Protein AF-A0A438JGX3-F1 (afdb_monomer)

Organism: Vitis vinifera (NCBI:txid29760)

Structure (mmCIF, N/CA/C/O backbone):
data_AF-A0A438JGX3-F1
#
_entry.id   AF-A0A438JGX3-F1
#
loop_
_atom_site.group_PDB
_atom_site.id
_atom_site.type_symbol
_atom_site.label_atom_id
_atom_site.label_alt_id
_atom_site.label_comp_id
_atom_site.label_asym_id
_atom_site.label_entity_id
_atom_site.label_seq_id
_atom_site.pdbx_PDB_ins_code
_atom_site.Cartn_x
_atom_site.Cartn_y
_atom_site.Cartn_z
_atom_site.occupancy
_atom_site.B_iso_or_equiv
_atom_site.auth_seq_id
_atom_site.auth_comp_id
_atom_site.auth_asym_id
_atom_site.auth_atom_id
_atom_site.pdbx_PDB_model_num
ATOM 1 N N . MET A 1 1 ? -91.475 -23.766 38.328 1.00 39.47 1 MET A N 1
ATOM 2 C CA . MET A 1 1 ? -91.643 -23.360 36.920 1.00 39.47 1 MET A CA 1
ATOM 3 C C . MET A 1 1 ? -90.740 -22.162 36.663 1.00 39.47 1 MET A C 1
ATOM 5 O O . MET A 1 1 ? -91.147 -21.032 36.874 1.00 39.47 1 MET A O 1
ATOM 9 N N . ASP A 1 2 ? -89.468 -22.430 36.366 1.00 40.00 2 ASP A N 1
ATOM 10 C CA . ASP A 1 2 ? -88.749 -21.930 35.190 1.00 40.00 2 ASP A CA 1
ATOM 11 C C . ASP A 1 2 ? -89.363 -20.721 34.461 1.00 40.00 2 ASP A C 1
ATOM 13 O O . ASP A 1 2 ? -90.421 -20.869 33.854 1.00 40.00 2 ASP A O 1
ATOM 17 N N . LYS A 1 3 ? -88.659 -19.579 34.367 1.00 37.09 3 LYS A N 1
ATOM 18 C CA . LYS A 1 3 ? -87.608 -19.352 33.349 1.00 37.09 3 LYS A CA 1
ATOM 19 C C . LYS A 1 3 ? -87.197 -17.871 33.186 1.00 37.09 3 LYS A C 1
ATOM 21 O O . LYS A 1 3 ? -88.026 -16.973 33.208 1.00 37.09 3 LYS A O 1
ATOM 26 N N . PHE A 1 4 ? -85.906 -17.708 32.884 1.00 37.69 4 PHE A N 1
ATOM 27 C CA . PHE A 1 4 ? -85.243 -16.632 32.128 1.00 37.69 4 PHE A CA 1
ATOM 28 C C . PHE A 1 4 ? -85.107 -15.227 32.738 1.00 37.69 4 PHE A C 1
ATOM 30 O O . PHE A 1 4 ? -85.840 -14.297 32.421 1.00 37.69 4 PHE A O 1
ATOM 37 N N . TRP A 1 5 ? -84.013 -15.052 33.484 1.00 40.69 5 TRP A N 1
ATOM 38 C CA . TRP A 1 5 ? -83.280 -13.787 33.553 1.00 40.69 5 TRP A CA 1
ATOM 39 C C . TRP A 1 5 ? -82.335 -13.699 32.344 1.00 40.69 5 TRP A C 1
ATOM 41 O O . TRP A 1 5 ? -81.399 -14.489 32.241 1.00 40.69 5 TRP A O 1
ATOM 51 N N . TYR A 1 6 ? -82.570 -12.757 31.428 1.00 42.06 6 TYR A N 1
ATOM 52 C CA . TYR A 1 6 ? -81.588 -12.370 30.410 1.00 42.06 6 TYR A CA 1
ATOM 53 C C . TYR A 1 6 ? -80.809 -11.159 30.924 1.00 42.06 6 TYR A C 1
ATOM 55 O O . TYR A 1 6 ? -81.326 -10.046 30.975 1.00 42.06 6 TYR A O 1
ATOM 63 N N . PHE A 1 7 ? -79.563 -11.394 31.330 1.00 41.47 7 PHE A N 1
ATOM 64 C CA . PHE A 1 7 ? -78.607 -10.355 31.693 1.00 41.47 7 PHE A CA 1
ATOM 65 C C . PHE A 1 7 ? -77.885 -9.911 30.414 1.00 41.47 7 PHE A C 1
ATOM 67 O O . PHE A 1 7 ? -77.161 -10.692 29.796 1.00 41.47 7 PHE A O 1
ATOM 74 N N . TRP A 1 8 ? -78.111 -8.673 29.981 1.00 41.84 8 TRP A N 1
ATOM 75 C CA . TRP A 1 8 ? -77.344 -8.054 28.901 1.00 41.84 8 TRP A CA 1
ATOM 76 C C . TRP A 1 8 ? -76.013 -7.564 29.490 1.00 41.84 8 TRP A C 1
ATOM 78 O O . TRP A 1 8 ? -75.952 -6.524 30.141 1.00 41.84 8 TRP A O 1
ATOM 88 N N . CYS A 1 9 ? -74.943 -8.341 29.312 1.00 40.53 9 CYS A N 1
ATOM 89 C CA . CYS A 1 9 ? -73.580 -7.905 29.617 1.00 40.53 9 CYS A CA 1
ATOM 90 C C . CYS A 1 9 ? -73.096 -6.967 28.508 1.00 40.53 9 CYS A C 1
ATOM 92 O O . CYS A 1 9 ? -72.605 -7.409 27.471 1.00 40.53 9 CYS A O 1
ATOM 94 N N . MET A 1 10 ? -73.225 -5.663 28.732 1.00 42.56 10 MET A N 1
ATOM 95 C CA . MET A 1 10 ? -72.544 -4.653 27.932 1.00 42.56 10 MET A CA 1
ATOM 96 C C . MET A 1 10 ? -71.086 -4.575 28.409 1.00 42.56 10 MET A C 1
ATOM 98 O O . MET A 1 10 ? -70.774 -3.909 29.393 1.00 42.56 10 MET A O 1
ATOM 102 N N . ILE A 1 11 ? -70.192 -5.318 27.750 1.00 49.53 11 ILE A N 1
ATOM 103 C CA . ILE A 1 11 ? -68.744 -5.217 27.970 1.00 49.53 11 ILE A CA 1
ATOM 104 C C . ILE A 1 11 ? -68.282 -3.902 27.339 1.00 49.53 11 ILE A C 1
ATOM 106 O O . ILE A 1 11 ? -68.146 -3.796 26.122 1.00 49.53 11 ILE A O 1
ATOM 110 N N . ILE A 1 12 ? -68.065 -2.884 28.170 1.00 51.03 12 ILE A N 1
ATOM 111 C CA . ILE A 1 12 ? -67.367 -1.663 27.766 1.00 51.03 12 ILE A CA 1
ATOM 112 C C . ILE A 1 12 ? -65.875 -2.004 27.742 1.00 51.03 12 ILE A C 1
ATOM 114 O O . ILE A 1 12 ? -65.225 -2.070 28.785 1.00 51.03 12 ILE A O 1
ATOM 118 N N . LEU A 1 13 ? -65.337 -2.253 26.546 1.00 46.84 13 LEU A N 1
ATOM 119 C CA . LEU A 1 13 ? -63.898 -2.219 26.300 1.00 46.84 13 LEU A CA 1
ATOM 120 C C . LEU A 1 13 ? -63.443 -0.763 26.459 1.00 46.84 13 LEU A C 1
ATOM 122 O O . LEU A 1 13 ? -63.546 0.047 25.541 1.00 46.84 13 LEU A O 1
ATOM 126 N N . LEU A 1 14 ? -62.982 -0.416 27.659 1.00 49.03 14 LEU A N 1
ATOM 127 C CA . LEU A 1 14 ? -62.175 0.777 27.883 1.00 49.03 14 LEU A CA 1
ATOM 128 C C . LEU A 1 14 ? -60.811 0.521 27.239 1.00 49.03 14 LEU A C 1
ATOM 130 O O . LEU A 1 14 ? -59.889 0.024 27.884 1.00 49.03 14 LEU A O 1
ATOM 134 N N . GLU A 1 15 ? -60.689 0.837 25.949 1.00 49.00 15 GLU A N 1
ATOM 135 C CA . GLU A 1 15 ? -59.376 1.090 25.370 1.00 49.00 15 GLU A CA 1
ATOM 136 C C . GLU A 1 15 ? -58.773 2.272 26.124 1.00 49.00 15 GLU A C 1
ATOM 138 O O . GLU A 1 15 ? -59.187 3.425 25.989 1.00 49.00 15 GLU A O 1
ATOM 143 N N . SER A 1 16 ? -57.808 1.966 26.984 1.00 52.25 16 SER A N 1
ATOM 144 C CA . SER A 1 16 ? -56.934 2.956 27.579 1.00 52.25 16 SER A CA 1
ATOM 145 C C . SER A 1 16 ? -56.144 3.615 26.451 1.00 52.25 16 SER A C 1
ATOM 147 O O . SER A 1 16 ? -55.074 3.132 26.075 1.00 52.25 16 SER A O 1
ATOM 149 N N . PHE A 1 17 ? -56.667 4.715 25.909 1.00 51.84 17 PHE A N 1
ATOM 150 C CA . PHE A 1 17 ? -55.870 5.687 25.178 1.00 51.84 17 PHE A CA 1
ATOM 151 C C . PHE A 1 17 ? -54.784 6.165 26.140 1.00 51.84 17 PHE A C 1
ATOM 153 O O . PHE A 1 17 ? -55.001 7.048 26.970 1.00 51.84 17 PHE A O 1
ATOM 160 N N . LYS A 1 18 ? -53.605 5.541 26.067 1.00 54.53 18 LYS A N 1
ATOM 161 C CA . LYS A 1 18 ? -52.395 6.150 26.596 1.00 54.53 18 LYS A CA 1
ATOM 162 C C . LYS A 1 18 ? -52.215 7.426 25.786 1.00 54.53 18 LYS A C 1
ATOM 164 O O . LYS A 1 18 ? -51.794 7.360 24.634 1.00 54.53 18 LYS A O 1
ATOM 169 N N . LEU A 1 19 ? -52.585 8.570 26.365 1.00 53.00 19 LEU A N 1
ATOM 170 C CA . LEU A 1 19 ? -52.060 9.848 25.913 1.00 53.00 19 LEU A CA 1
ATOM 171 C C . LEU A 1 19 ? -50.539 9.690 25.928 1.00 53.00 19 LEU A C 1
ATOM 173 O O . LEU A 1 19 ? -49.926 9.591 26.990 1.00 53.00 19 LEU A O 1
ATOM 177 N N . VAL A 1 20 ? -49.949 9.575 24.741 1.00 58.75 20 VAL A N 1
ATOM 178 C CA . VAL A 1 20 ? -48.518 9.773 24.561 1.00 58.75 20 VAL A CA 1
ATOM 179 C C . VAL A 1 20 ? -48.319 11.251 24.825 1.00 58.75 20 VAL A C 1
ATOM 181 O O . VAL A 1 20 ? -48.568 12.091 23.963 1.00 58.75 20 VAL A O 1
ATOM 184 N N . ASP A 1 21 ? -47.986 11.561 26.071 1.00 55.69 21 ASP A N 1
ATOM 185 C CA . ASP A 1 21 ? -47.576 12.890 26.469 1.00 55.69 21 ASP A CA 1
ATOM 186 C C . ASP A 1 21 ? -46.271 13.174 25.724 1.00 55.69 21 ASP A C 1
ATOM 188 O O . ASP A 1 21 ? -45.195 12.687 26.075 1.00 55.69 21 ASP A O 1
ATOM 192 N N . SER A 1 22 ? -46.400 13.863 24.591 1.00 60.19 22 SER A N 1
ATOM 193 C CA . SER A 1 22 ? -45.287 14.378 23.806 1.00 60.19 22 SER A CA 1
ATOM 194 C C . SER A 1 22 ? -44.672 15.534 24.594 1.00 60.19 22 SER A C 1
ATOM 196 O O . SER A 1 22 ? -44.782 16.701 24.207 1.00 60.19 22 SER A O 1
ATOM 198 N N . ASN A 1 23 ? -44.015 15.211 25.706 1.00 62.91 23 ASN A N 1
ATOM 199 C CA . ASN A 1 23 ? -43.068 16.111 26.332 1.00 62.91 23 ASN A CA 1
ATOM 200 C C . ASN A 1 23 ? -41.968 16.343 25.301 1.00 62.91 23 ASN A C 1
ATOM 202 O O . ASN A 1 23 ? -41.101 15.502 25.075 1.00 62.91 23 ASN A O 1
ATOM 206 N N . ARG A 1 24 ? -42.072 17.470 24.594 1.00 66.38 24 ARG A N 1
ATOM 207 C CA . ARG A 1 24 ? -41.036 17.952 23.693 1.00 66.38 24 ARG A CA 1
ATOM 208 C C . ARG A 1 24 ? -39.867 18.325 24.596 1.00 66.38 24 ARG A C 1
ATOM 210 O O . ARG A 1 24 ? -39.825 19.432 25.126 1.00 66.38 24 ARG A O 1
ATOM 217 N N . GLU A 1 25 ? -38.975 17.371 24.842 1.00 73.25 25 GLU A N 1
ATOM 218 C CA . GLU A 1 25 ? -37.725 17.661 25.527 1.00 73.25 25 GLU A CA 1
ATOM 219 C C . GLU A 1 25 ? -37.017 18.760 24.735 1.00 73.25 25 GLU A C 1
ATOM 221 O O . GLU A 1 25 ? -36.805 18.654 23.523 1.00 73.25 25 GLU A O 1
ATOM 226 N N . LEU A 1 26 ? -36.719 19.863 25.419 1.00 71.81 26 LEU A N 1
ATOM 227 C CA . LEU A 1 26 ? -35.861 20.911 24.894 1.00 71.81 26 LEU A CA 1
ATOM 228 C C . LEU A 1 26 ? -34.465 20.308 24.749 1.00 71.81 26 LEU A C 1
ATOM 230 O O . LEU A 1 26 ? -33.680 20.290 25.694 1.00 71.81 26 LEU A O 1
ATOM 234 N N . VAL A 1 27 ? -34.177 19.776 23.562 1.00 77.12 27 VAL A N 1
ATOM 235 C CA . VAL A 1 27 ? -32.834 19.327 23.206 1.00 77.12 27 VAL A CA 1
ATOM 236 C C . VAL A 1 27 ? -31.938 20.559 23.221 1.00 77.12 27 VAL A C 1
ATOM 238 O O . VAL A 1 27 ? -32.170 21.521 22.487 1.00 77.12 27 VAL A O 1
ATOM 241 N N . ILE A 1 28 ? -30.944 20.550 24.105 1.00 76.44 28 ILE A N 1
ATOM 242 C CA . ILE A 1 28 ? -29.971 21.633 24.229 1.00 76.44 28 ILE A CA 1
ATOM 243 C C . ILE A 1 28 ? -29.221 21.750 22.898 1.00 76.44 28 ILE A C 1
ATOM 245 O O . ILE A 1 28 ? -28.725 20.750 22.375 1.00 76.44 28 ILE A O 1
ATOM 249 N N . THR A 1 29 ? -29.138 22.964 22.346 1.00 74.50 29 THR A N 1
ATOM 250 C CA . THR A 1 29 ? -28.364 23.227 21.128 1.00 74.50 29 THR A CA 1
ATOM 251 C C . THR A 1 29 ? -26.909 22.804 21.353 1.00 74.50 29 THR A C 1
ATOM 253 O O . THR A 1 29 ? -26.315 23.230 22.348 1.00 74.50 29 THR A O 1
ATOM 256 N N . PRO A 1 30 ? -26.315 21.983 20.469 1.00 71.69 30 PRO A N 1
ATOM 257 C CA . PRO A 1 30 ? -24.936 21.545 20.634 1.00 71.69 30 PRO A CA 1
ATOM 258 C C . PRO A 1 30 ? -23.965 22.740 20.628 1.00 71.69 30 PRO A C 1
ATOM 260 O O . PRO A 1 30 ? -24.239 23.754 19.976 1.00 71.69 30 PRO A O 1
ATOM 263 N N . PRO A 1 31 ? -22.833 22.645 21.349 1.00 71.88 31 PRO A N 1
ATOM 264 C CA . PRO A 1 31 ? -21.815 23.689 21.346 1.00 71.88 31 PRO A CA 1
ATOM 265 C C . PRO A 1 31 ? -21.175 23.835 19.960 1.00 71.88 31 PRO A C 1
ATOM 267 O O . PRO A 1 31 ? -21.185 22.906 19.150 1.00 71.88 31 PRO A O 1
ATOM 270 N N . LEU A 1 32 ? -20.583 25.003 19.695 1.00 61.19 32 LEU A N 1
ATOM 271 C CA . LEU A 1 32 ? -19.790 25.209 18.483 1.00 61.19 32 LEU A CA 1
ATOM 272 C C . LEU A 1 32 ? -18.586 24.247 18.461 1.00 61.19 32 LEU A C 1
ATOM 274 O O . LEU A 1 32 ? -17.957 24.047 19.505 1.00 61.19 32 LEU A O 1
ATOM 278 N N . PRO A 1 33 ? -18.242 23.670 17.297 1.00 67.88 33 PRO A N 1
ATOM 279 C CA . PRO A 1 33 ? -17.080 22.803 17.172 1.00 67.88 33 PRO A CA 1
ATOM 280 C C . PRO A 1 33 ? -15.770 23.579 17.353 1.00 67.88 33 PRO A C 1
ATOM 282 O O . PRO A 1 33 ? -15.665 24.748 16.977 1.00 67.88 33 PRO A O 1
ATOM 285 N N . ILE A 1 34 ? -14.752 22.897 17.875 1.00 66.81 34 ILE A N 1
ATOM 286 C CA . ILE A 1 34 ? -13.372 23.392 17.912 1.00 66.81 34 ILE A CA 1
ATOM 287 C C . ILE A 1 34 ? -12.672 22.901 16.641 1.00 66.81 34 ILE A C 1
ATOM 289 O O . ILE A 1 34 ? -12.744 21.719 16.316 1.00 66.81 34 ILE A O 1
ATOM 293 N N . LEU A 1 35 ? -12.038 23.817 15.910 1.00 70.25 35 LEU A N 1
ATOM 294 C CA . LEU A 1 35 ? -11.313 23.515 14.673 1.00 70.25 35 LEU A CA 1
ATOM 295 C C . LEU A 1 35 ? -9.867 23.063 14.959 1.00 70.25 35 LEU A C 1
ATOM 297 O O . LEU A 1 35 ? -9.313 23.480 15.980 1.00 70.25 35 LEU A O 1
ATOM 301 N N . PRO A 1 36 ? -9.237 22.294 14.047 1.00 73.88 36 PRO A N 1
ATOM 302 C CA . PRO A 1 36 ? -9.787 21.756 12.792 1.00 73.88 36 PRO A CA 1
ATOM 303 C C . PRO A 1 36 ? -10.693 20.534 13.006 1.00 73.88 36 PRO A C 1
ATOM 305 O O . PRO A 1 36 ? -10.550 19.812 13.987 1.00 73.88 36 PRO A O 1
ATOM 308 N N . LEU A 1 37 ? -11.628 20.295 12.078 1.00 68.44 37 LEU A N 1
ATOM 309 C CA . LEU A 1 37 ? -12.499 19.11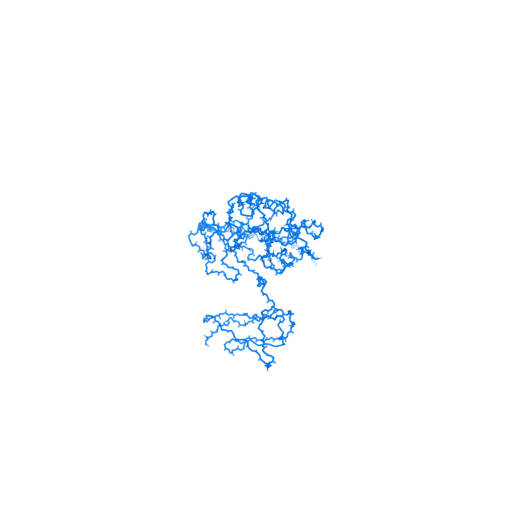4 12.097 1.00 68.44 37 LEU A CA 1
ATOM 310 C C . LEU A 1 37 ? -12.013 18.051 11.105 1.00 68.44 37 LEU A C 1
ATOM 312 O O . LEU A 1 37 ? -11.572 18.413 10.011 1.00 68.44 37 LEU A O 1
ATOM 316 N N . PRO A 1 38 ? -12.152 16.755 11.434 1.00 76.06 38 PRO A N 1
ATOM 317 C CA . PRO A 1 38 ? -11.912 15.685 10.477 1.00 76.06 38 PRO A CA 1
ATOM 318 C C . PRO A 1 38 ? -12.912 15.726 9.319 1.00 76.06 38 PRO A C 1
ATOM 320 O O . PRO A 1 38 ? -14.101 16.007 9.497 1.00 76.06 38 PRO A O 1
ATOM 323 N N . LYS A 1 39 ? -12.446 15.353 8.126 1.00 81.50 39 LYS A N 1
ATOM 324 C CA . LYS A 1 39 ? -13.308 15.010 6.988 1.00 81.50 39 LYS A CA 1
ATOM 325 C C . LYS A 1 39 ? -14.086 13.727 7.290 1.00 81.50 39 LYS A C 1
ATOM 327 O O . LYS A 1 39 ? -13.653 12.890 8.080 1.00 81.50 39 LYS A O 1
ATOM 332 N N . SER A 1 40 ? -15.194 13.505 6.585 1.00 83.12 40 SER A N 1
ATOM 333 C CA . SER A 1 40 ? -15.964 12.257 6.703 1.00 83.12 40 SER A CA 1
ATOM 334 C C . SER A 1 40 ? -15.135 11.007 6.375 1.00 83.12 40 SER A C 1
ATOM 336 O O . SER A 1 40 ? -15.302 9.979 7.026 1.00 83.12 40 SER A O 1
ATOM 338 N N . SER A 1 41 ? -14.206 11.093 5.416 1.00 88.69 41 SER A N 1
ATOM 339 C CA . SER A 1 41 ? -13.284 10.000 5.078 1.00 88.69 41 SER A CA 1
ATOM 340 C C . SER A 1 41 ? -12.289 9.701 6.203 1.00 88.69 41 SER A C 1
ATOM 342 O O . SER A 1 41 ? -11.990 8.536 6.460 1.00 88.69 41 SER A O 1
ATOM 344 N N . GLN A 1 42 ? -11.822 10.734 6.911 1.00 81.00 42 GLN A N 1
ATOM 345 C CA . GLN A 1 42 ? -10.922 10.602 8.058 1.00 81.00 42 GLN A CA 1
ATOM 346 C C . GLN A 1 42 ? -11.652 10.030 9.275 1.00 81.00 42 GLN A C 1
ATOM 348 O O . GLN A 1 42 ? -11.097 9.181 9.961 1.00 81.00 42 GLN A O 1
ATOM 353 N N . LEU A 1 43 ? -12.910 10.426 9.513 1.00 76.44 43 LEU A N 1
ATOM 354 C CA . LEU A 1 43 ? -13.750 9.815 10.551 1.00 76.44 43 LEU A CA 1
ATOM 355 C C . LEU A 1 43 ? -13.975 8.328 10.280 1.00 76.44 43 LEU A C 1
ATOM 357 O O . LEU A 1 43 ? -13.666 7.508 11.138 1.00 76.44 43 LEU A O 1
ATOM 361 N N . LYS A 1 44 ? -14.420 7.975 9.063 1.00 84.94 44 LYS A N 1
ATOM 362 C CA . LYS A 1 44 ? -14.622 6.570 8.675 1.00 84.94 44 LYS A CA 1
ATOM 363 C C . LYS A 1 44 ? -13.334 5.761 8.828 1.00 84.94 44 LYS A C 1
ATOM 365 O O . LYS A 1 44 ? -13.395 4.602 9.207 1.00 84.94 44 LYS A O 1
ATOM 370 N N . TRP A 1 45 ? -12.184 6.348 8.499 1.00 88.44 45 TRP A N 1
ATOM 371 C CA . TRP A 1 45 ? -10.877 5.713 8.673 1.00 88.44 45 TRP A CA 1
ATOM 372 C C . TRP A 1 45 ?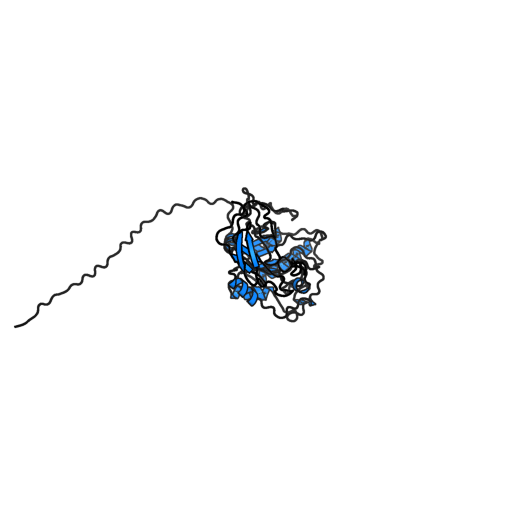 -10.515 5.512 10.141 1.00 88.44 45 TRP A C 1
ATOM 374 O O . TRP A 1 45 ? -10.137 4.409 10.520 1.00 88.44 45 TRP A O 1
ATOM 384 N N . GLN A 1 46 ? -10.727 6.526 10.979 1.00 75.62 46 GLN A N 1
ATOM 385 C CA . GLN A 1 46 ? -10.447 6.448 12.410 1.00 75.62 46 GLN A CA 1
ATOM 386 C C . GLN A 1 46 ? -11.314 5.387 13.103 1.00 75.62 46 GLN A C 1
ATOM 388 O O . GLN A 1 46 ? -10.819 4.663 13.961 1.00 75.62 46 GLN A O 1
ATOM 393 N N . GLU A 1 47 ? -12.583 5.262 12.700 1.00 77.38 47 GLU A N 1
ATOM 394 C CA . GLU A 1 47 ? -13.537 4.259 13.200 1.00 77.38 47 GLU A CA 1
ATOM 395 C C . GLU A 1 47 ? -13.151 2.814 12.855 1.00 77.38 47 GLU A C 1
ATOM 397 O O . GLU A 1 47 ? -13.690 1.885 13.453 1.00 77.38 47 GLU A O 1
ATOM 402 N N . ARG A 1 48 ? -12.233 2.596 11.901 1.00 86.50 48 ARG A N 1
ATOM 403 C CA . ARG A 1 48 ? -11.746 1.243 11.586 1.00 86.50 48 ARG A CA 1
ATOM 404 C C . ARG A 1 48 ? -10.892 0.676 12.703 1.00 86.50 48 ARG A C 1
ATOM 406 O O . ARG A 1 48 ? -10.905 -0.537 12.877 1.00 86.50 48 ARG A O 1
ATOM 413 N N . GLU A 1 49 ? -10.151 1.545 13.396 1.00 78.38 49 GLU A N 1
ATOM 414 C CA . GLU A 1 49 ? -9.151 1.268 14.438 1.00 78.38 49 GLU A CA 1
ATOM 415 C C . GLU A 1 49 ? -7.964 0.399 13.985 1.00 78.38 49 GLU A C 1
ATOM 417 O O . GLU A 1 49 ? -6.813 0.752 14.234 1.00 78.38 49 GLU A O 1
ATOM 422 N N . LEU A 1 50 ? -8.232 -0.715 13.303 1.00 81.88 50 LEU A N 1
ATOM 423 C CA . LEU A 1 50 ? -7.266 -1.691 12.830 1.00 81.88 50 LEU A CA 1
ATOM 424 C C . LEU A 1 50 ? -7.412 -1.926 11.322 1.00 81.88 50 LEU A C 1
ATOM 426 O O . LEU A 1 50 ? -8.501 -2.203 10.806 1.00 81.88 50 LEU A O 1
ATOM 430 N N . ILE A 1 51 ? -6.280 -1.874 10.625 1.00 92.62 51 ILE A N 1
ATOM 431 C CA . ILE A 1 51 ? -6.171 -2.136 9.189 1.00 92.62 51 ILE A CA 1
ATOM 432 C C . ILE A 1 51 ? -5.049 -3.153 8.922 1.00 92.62 51 ILE A C 1
ATOM 434 O O . ILE A 1 51 ? -4.216 -3.404 9.794 1.00 92.62 51 ILE A O 1
ATOM 438 N N . MET A 1 52 ? -5.031 -3.779 7.742 1.00 93.44 52 MET A N 1
ATOM 439 C CA . MET A 1 52 ? -4.027 -4.792 7.379 1.00 93.44 52 MET A CA 1
ATOM 440 C C . MET A 1 52 ? -3.114 -4.300 6.266 1.00 93.44 52 MET A C 1
ATOM 442 O O . MET A 1 52 ? -3.600 -3.951 5.198 1.00 93.44 52 MET A O 1
ATOM 446 N N . PHE A 1 53 ? -1.802 -4.400 6.464 1.00 94.38 53 PHE A N 1
ATOM 447 C CA . PHE A 1 53 ? -0.818 -4.182 5.407 1.00 94.38 53 PHE A CA 1
ATOM 448 C C . PHE A 1 53 ? -0.354 -5.513 4.802 1.00 94.38 53 PHE A C 1
ATOM 450 O O . PHE A 1 53 ? 0.048 -6.430 5.519 1.00 94.38 53 PHE A O 1
ATOM 457 N N . LEU A 1 54 ? -0.372 -5.610 3.476 1.00 96.94 54 LEU A N 1
ATOM 458 C CA . LEU A 1 54 ? 0.119 -6.737 2.694 1.00 96.94 54 LEU A CA 1
ATOM 459 C C . LEU A 1 54 ? 1.364 -6.316 1.908 1.00 96.94 54 LEU A C 1
ATOM 461 O O . LEU A 1 54 ? 1.259 -5.708 0.843 1.00 96.94 54 LEU A O 1
ATOM 465 N N . HIS A 1 55 ? 2.538 -6.676 2.425 1.00 95.81 55 HIS A N 1
ATOM 466 C CA . HIS A 1 55 ? 3.793 -6.591 1.679 1.00 95.81 55 HIS A CA 1
ATOM 467 C C . HIS A 1 55 ? 3.991 -7.882 0.884 1.00 95.81 55 HIS A C 1
ATOM 469 O O . HIS A 1 55 ? 4.204 -8.955 1.453 1.00 95.81 55 HIS A O 1
ATOM 475 N N . PHE A 1 56 ? 3.885 -7.787 -0.439 1.00 97.19 56 PHE A N 1
ATOM 476 C CA . PHE A 1 56 ? 4.033 -8.916 -1.353 1.00 97.19 56 PHE A CA 1
ATOM 477 C C . PHE A 1 56 ? 4.649 -8.451 -2.674 1.00 97.19 56 PHE A C 1
ATOM 479 O O . PHE A 1 56 ? 4.295 -7.395 -3.185 1.00 97.19 56 PHE A O 1
ATOM 486 N N . GLY A 1 57 ? 5.573 -9.229 -3.236 1.00 96.31 57 GLY A N 1
ATOM 487 C CA . GLY A 1 57 ? 6.236 -8.885 -4.494 1.00 96.31 57 GLY A CA 1
ATOM 488 C C . GLY A 1 57 ? 7.455 -9.750 -4.771 1.00 96.31 57 GLY A C 1
ATOM 489 O O . GLY A 1 57 ? 7.605 -10.823 -4.189 1.00 96.31 57 GLY A O 1
ATOM 490 N N . VAL A 1 58 ? 8.341 -9.288 -5.654 1.00 95.75 58 VAL A N 1
ATOM 491 C CA . VAL A 1 58 ? 9.602 -9.987 -5.974 1.00 95.75 58 VAL A CA 1
ATOM 492 C C . VAL A 1 58 ? 10.460 -10.232 -4.730 1.00 95.75 58 VAL A C 1
ATOM 494 O O . VAL A 1 58 ? 11.061 -11.295 -4.606 1.00 95.75 58 VAL A O 1
ATOM 497 N N . ASN A 1 59 ? 10.404 -9.317 -3.762 1.00 90.75 59 ASN A N 1
ATOM 498 C CA . ASN A 1 59 ? 11.075 -9.402 -2.462 1.00 90.75 59 ASN A CA 1
ATOM 499 C C . ASN A 1 59 ? 10.693 -10.645 -1.648 1.00 90.75 59 ASN A C 1
ATOM 501 O O . ASN A 1 59 ? 11.533 -11.242 -0.977 1.00 90.75 59 ASN A O 1
ATOM 505 N N . THR A 1 60 ? 9.452 -11.121 -1.793 1.00 91.81 60 THR A N 1
ATOM 506 C CA . THR A 1 60 ? 8.987 -12.372 -1.177 1.00 91.81 60 THR A CA 1
ATOM 507 C C . THR A 1 60 ? 9.753 -13.598 -1.693 1.00 91.81 60 THR A C 1
ATOM 509 O O . THR A 1 60 ? 9.845 -14.604 -0.995 1.00 91.81 60 THR A O 1
ATOM 512 N N . PHE A 1 61 ? 10.308 -13.528 -2.905 1.00 92.44 61 PHE A N 1
ATOM 513 C CA . PHE A 1 61 ? 11.037 -14.622 -3.554 1.00 92.44 61 PHE A CA 1
ATOM 514 C C . PHE A 1 61 ? 12.559 -14.469 -3.462 1.00 92.44 61 PHE A C 1
ATOM 516 O O . PHE A 1 61 ? 13.279 -15.421 -3.763 1.00 92.44 61 PHE A O 1
ATOM 523 N N . THR A 1 62 ? 13.052 -13.297 -3.058 1.00 86.88 62 THR A N 1
ATOM 524 C CA . THR A 1 62 ? 14.486 -13.021 -2.879 1.00 86.88 62 THR A CA 1
ATOM 525 C C . THR A 1 62 ? 14.929 -12.999 -1.422 1.00 86.88 62 THR A C 1
ATOM 527 O O . THR A 1 62 ? 16.129 -12.890 -1.185 1.00 86.88 62 THR A O 1
ATOM 530 N N . ASP A 1 63 ? 13.997 -13.131 -0.471 1.00 85.25 63 ASP A N 1
ATOM 531 C CA . ASP A 1 63 ? 14.267 -13.041 0.972 1.00 85.25 63 ASP A CA 1
ATOM 532 C C . ASP A 1 63 ? 14.947 -11.707 1.337 1.00 85.25 63 ASP A C 1
ATOM 534 O O . ASP A 1 63 ? 15.966 -11.652 2.025 1.00 85.25 63 ASP A O 1
ATOM 538 N N . SER A 1 64 ? 14.413 -10.610 0.790 1.00 83.94 64 SER A N 1
ATOM 539 C CA . SER A 1 64 ? 14.958 -9.262 0.956 1.00 83.94 64 SER A CA 1
ATOM 540 C C . SER A 1 64 ? 13.877 -8.287 1.394 1.00 83.94 64 SER A C 1
ATOM 542 O O . SER A 1 64 ? 12.796 -8.279 0.820 1.00 83.94 64 SER A O 1
ATOM 544 N N . GLU A 1 65 ? 14.182 -7.415 2.354 1.00 78.69 65 GLU A N 1
ATOM 545 C CA . GLU A 1 65 ? 13.271 -6.327 2.733 1.00 78.69 65 GLU A CA 1
ATOM 546 C C . GLU A 1 65 ? 13.175 -5.279 1.620 1.00 78.69 65 GLU A C 1
ATOM 548 O O . GLU A 1 65 ? 12.089 -4.863 1.220 1.00 78.69 65 GLU A O 1
ATOM 553 N N . TRP A 1 66 ? 14.325 -4.876 1.074 1.00 87.00 66 TRP A N 1
ATOM 554 C CA . TRP A 1 66 ? 14.429 -3.864 0.028 1.00 87.00 66 TRP A CA 1
ATOM 555 C C . TRP A 1 66 ? 15.106 -4.441 -1.213 1.00 87.00 66 TRP A C 1
ATOM 557 O O . TRP A 1 66 ? 16.339 -4.436 -1.320 1.00 87.00 66 TRP A O 1
ATOM 567 N N . GLY A 1 67 ? 14.295 -4.853 -2.188 1.00 87.31 67 GLY A N 1
ATOM 568 C CA . GLY A 1 67 ? 14.777 -5.288 -3.496 1.00 87.31 67 GLY A CA 1
ATOM 569 C C . GLY A 1 67 ? 15.620 -4.232 -4.202 1.00 87.31 67 GLY A C 1
ATOM 570 O O . GLY A 1 67 ? 15.520 -3.030 -3.948 1.00 87.31 67 GLY A O 1
ATOM 571 N N . THR A 1 68 ? 16.511 -4.696 -5.067 1.00 92.69 68 THR A N 1
ATOM 572 C CA . THR A 1 68 ? 17.555 -3.903 -5.714 1.00 92.69 68 THR A CA 1
ATOM 573 C C . THR A 1 68 ? 17.066 -3.069 -6.891 1.00 92.69 68 THR A C 1
ATOM 575 O O . THR A 1 68 ? 17.714 -2.069 -7.200 1.00 92.69 68 THR A O 1
ATOM 578 N N . GLY A 1 69 ? 15.950 -3.460 -7.512 1.00 94.69 69 GLY A N 1
ATOM 579 C CA . GLY A 1 69 ? 15.458 -2.950 -8.794 1.00 94.69 69 GLY A CA 1
ATOM 580 C C . GLY A 1 69 ? 15.965 -3.738 -10.006 1.00 94.69 69 GLY A C 1
ATOM 581 O O . GLY A 1 69 ? 15.653 -3.409 -11.153 1.00 94.69 69 GLY A O 1
ATOM 582 N N . HIS A 1 70 ? 16.764 -4.783 -9.785 1.00 96.00 70 HIS A N 1
ATOM 583 C CA . HIS A 1 70 ? 17.333 -5.633 -10.836 1.00 96.00 70 HIS A CA 1
ATOM 584 C C . HIS A 1 70 ? 16.831 -7.077 -10.774 1.00 96.00 70 HIS A C 1
ATOM 586 O O . HIS A 1 70 ? 17.302 -7.932 -11.527 1.00 96.00 70 HIS A O 1
ATOM 592 N N . GLU A 1 71 ? 15.874 -7.352 -9.891 1.00 96.88 71 GLU A N 1
ATOM 593 C CA . GLU A 1 71 ? 15.207 -8.638 -9.785 1.00 96.88 71 GLU A CA 1
ATOM 594 C C . GLU A 1 71 ? 14.621 -9.038 -11.144 1.00 96.88 71 GLU A C 1
ATOM 596 O O . GLU A 1 71 ? 13.961 -8.255 -11.824 1.00 96.88 71 GLU A O 1
ATOM 601 N N . SER A 1 72 ? 14.861 -10.274 -11.577 1.00 97.50 72 SER A N 1
ATOM 602 C CA . SER A 1 72 ? 14.222 -10.757 -12.798 1.00 97.50 72 SER A CA 1
ATOM 603 C C . SER A 1 72 ? 12.730 -10.971 -12.529 1.00 97.50 72 SER A C 1
ATOM 605 O O . SER A 1 72 ? 12.417 -11.735 -11.616 1.00 97.50 72 SER A O 1
ATOM 607 N N . PRO A 1 73 ? 11.804 -10.432 -13.349 1.00 97.94 73 PRO A N 1
ATOM 608 C CA . PRO A 1 73 ? 10.379 -10.769 -13.267 1.00 97.94 73 PRO A CA 1
ATOM 609 C C . PRO A 1 73 ? 10.090 -12.279 -13.257 1.00 97.94 73 PRO A C 1
ATOM 611 O O . PRO A 1 73 ? 9.067 -12.711 -12.733 1.00 97.94 73 PRO A O 1
ATOM 614 N N . ALA A 1 74 ? 11.011 -13.098 -13.781 1.00 97.75 74 ALA A N 1
ATOM 615 C CA . ALA A 1 74 ? 10.900 -14.551 -13.793 1.00 97.75 74 ALA A CA 1
ATOM 616 C C . ALA A 1 74 ? 10.831 -15.197 -12.398 1.00 97.75 74 ALA A C 1
ATOM 618 O O . ALA A 1 74 ? 10.308 -16.304 -12.272 1.00 97.75 74 ALA A O 1
ATOM 619 N N . ILE A 1 75 ? 11.344 -14.530 -11.357 1.00 97.44 75 ILE A N 1
ATOM 620 C CA . ILE A 1 75 ? 11.303 -15.053 -9.983 1.00 97.44 75 ILE A CA 1
ATOM 621 C C . ILE A 1 75 ? 9.912 -14.931 -9.360 1.00 97.44 75 ILE A C 1
ATOM 623 O O . ILE A 1 75 ? 9.586 -15.668 -8.432 1.00 97.44 75 ILE A O 1
ATOM 627 N N . PHE A 1 76 ? 9.082 -14.022 -9.875 1.00 98.25 76 PHE A N 1
ATOM 628 C CA . PHE A 1 76 ? 7.721 -13.848 -9.406 1.00 98.25 76 PHE A CA 1
ATOM 629 C C . PHE A 1 76 ? 6.838 -14.967 -9.969 1.00 98.25 76 PHE A C 1
ATOM 631 O O . PHE A 1 76 ? 6.351 -14.905 -11.098 1.00 98.25 76 PHE A O 1
ATOM 638 N N . ASN A 1 77 ? 6.660 -16.034 -9.187 1.00 97.62 77 ASN A N 1
ATOM 639 C CA . ASN A 1 77 ? 5.858 -17.186 -9.594 1.00 97.62 77 ASN A CA 1
ATOM 640 C C . ASN A 1 77 ? 5.145 -17.862 -8.410 1.00 97.62 77 ASN A C 1
ATOM 642 O O . ASN A 1 77 ? 5.472 -19.000 -8.055 1.00 97.62 77 ASN A O 1
ATOM 646 N N . PRO A 1 78 ? 4.188 -17.186 -7.748 1.00 96.38 78 PRO A N 1
ATOM 647 C CA . PRO A 1 78 ? 3.458 -17.799 -6.649 1.00 96.38 78 PRO A CA 1
ATOM 648 C C . PRO A 1 78 ? 2.625 -18.990 -7.146 1.00 96.38 78 PRO A C 1
ATOM 650 O O . PRO A 1 78 ? 1.817 -18.874 -8.067 1.00 96.38 78 PRO A O 1
ATOM 653 N N . THR A 1 79 ? 2.795 -20.141 -6.497 1.00 94.12 79 THR A N 1
ATOM 654 C CA . THR A 1 79 ? 2.197 -21.421 -6.917 1.00 94.12 79 THR A CA 1
ATOM 655 C C . THR A 1 79 ? 0.738 -21.596 -6.496 1.00 94.12 79 THR A C 1
ATOM 657 O O . THR A 1 79 ? 0.026 -22.408 -7.081 1.00 94.12 79 THR A O 1
ATOM 660 N N . GLY A 1 80 ? 0.284 -20.843 -5.493 1.00 93.38 80 GLY A N 1
ATOM 661 C CA . GLY A 1 80 ? -1.049 -20.978 -4.899 1.00 93.38 80 GLY A CA 1
ATOM 662 C C . GLY A 1 80 ? -1.632 -19.652 -4.425 1.00 93.38 80 GLY A C 1
ATOM 663 O O . GLY A 1 80 ? -2.288 -19.621 -3.387 1.00 93.38 80 GLY A O 1
ATOM 664 N N . LEU A 1 81 ? -1.356 -18.554 -5.141 1.00 96.69 81 LEU A N 1
ATOM 665 C CA . LEU A 1 81 ? -1.909 -17.242 -4.797 1.00 96.69 81 LEU A CA 1
ATOM 666 C C . LEU A 1 81 ? -3.438 -17.305 -4.787 1.00 96.69 81 LEU A C 1
ATOM 668 O O . LEU A 1 81 ? -4.062 -17.618 -5.803 1.00 96.69 81 LEU A O 1
ATOM 672 N N . ASN A 1 82 ? -4.019 -16.983 -3.635 1.00 96.94 82 ASN A N 1
ATOM 673 C CA . ASN A 1 82 ? -5.455 -16.918 -3.422 1.00 96.94 82 ASN A CA 1
ATOM 674 C C . ASN A 1 82 ? -5.777 -15.686 -2.568 1.00 96.94 82 ASN A C 1
ATOM 676 O O . ASN A 1 82 ? -5.724 -15.747 -1.341 1.00 96.94 82 ASN A O 1
ATOM 680 N N . ALA A 1 83 ? -6.119 -14.573 -3.217 1.00 97.88 83 ALA A N 1
ATOM 681 C CA . ALA A 1 83 ? -6.436 -13.334 -2.514 1.00 97.88 83 ALA A CA 1
ATOM 682 C C . ALA A 1 83 ? -7.704 -13.447 -1.647 1.00 97.88 83 ALA A C 1
ATOM 684 O O . ALA A 1 83 ? -7.780 -12.811 -0.599 1.00 97.88 83 ALA A O 1
ATOM 685 N N . SER A 1 84 ? -8.659 -14.318 -2.003 1.00 98.12 84 SER A N 1
ATOM 686 C CA . SER A 1 84 ? -9.817 -14.604 -1.144 1.00 98.12 84 SER A CA 1
ATOM 687 C C . SER A 1 84 ? -9.394 -15.173 0.204 1.00 98.12 84 SER A C 1
ATOM 689 O O . SER A 1 84 ? -9.986 -14.820 1.214 1.00 98.12 84 SER A O 1
ATOM 691 N N . GLN A 1 85 ? -8.332 -15.983 0.257 1.00 98.19 85 GLN A N 1
ATOM 692 C CA . GLN A 1 85 ? -7.812 -16.476 1.533 1.00 98.19 85 GLN A CA 1
ATOM 693 C C . GLN A 1 85 ? -7.252 -15.339 2.404 1.00 98.19 85 GLN A C 1
ATOM 695 O O . GLN A 1 85 ? -7.445 -15.370 3.616 1.00 98.19 85 GLN A O 1
ATOM 700 N N . TRP A 1 86 ? -6.609 -14.327 1.814 1.00 97.44 86 TRP A N 1
ATOM 701 C CA . TRP A 1 86 ? -6.133 -13.149 2.553 1.00 97.44 86 TRP A CA 1
ATOM 702 C C . TRP A 1 86 ? -7.301 -12.341 3.120 1.00 97.44 86 TRP A C 1
ATOM 704 O O . TRP A 1 86 ? -7.276 -11.947 4.284 1.00 97.44 86 TRP A O 1
ATOM 714 N N . VAL A 1 87 ? -8.342 -12.146 2.309 1.00 98.12 87 VAL A N 1
ATOM 715 C CA . VAL A 1 87 ? -9.549 -11.416 2.707 1.00 98.12 87 VAL A CA 1
ATOM 716 C C . VAL A 1 87 ? -10.318 -12.156 3.800 1.00 98.12 87 VAL A C 1
ATOM 718 O O . VAL A 1 87 ? -10.753 -11.516 4.751 1.00 98.12 87 VAL A O 1
ATOM 721 N N . GLU A 1 88 ? -10.450 -13.485 3.736 1.00 96.81 88 GLU A N 1
ATOM 722 C CA . GLU A 1 88 ? -11.102 -14.240 4.818 1.00 96.81 88 GLU A CA 1
ATOM 723 C C . GLU A 1 88 ? -10.365 -14.071 6.151 1.00 96.81 88 GLU A C 1
ATOM 725 O O . GLU A 1 88 ? -11.002 -13.837 7.174 1.00 96.81 88 GLU A O 1
ATOM 730 N N . VAL A 1 89 ? -9.028 -14.078 6.143 1.00 93.81 89 VAL A N 1
ATOM 731 C CA . VAL A 1 89 ? -8.243 -13.798 7.357 1.00 93.81 89 VAL A CA 1
ATOM 732 C C . VAL A 1 89 ? -8.492 -12.377 7.868 1.00 93.81 89 VAL A C 1
ATOM 734 O O . VAL A 1 89 ? -8.599 -12.180 9.078 1.00 93.81 89 VAL A O 1
ATOM 737 N N . ALA A 1 90 ? -8.606 -11.385 6.981 1.00 93.25 90 ALA A N 1
ATOM 738 C CA . ALA A 1 90 ? -8.937 -10.018 7.379 1.00 93.25 90 ALA A CA 1
ATOM 739 C C . ALA A 1 90 ? -10.329 -9.931 8.024 1.00 93.25 90 ALA A C 1
ATOM 741 O O . ALA A 1 90 ? -10.462 -9.350 9.100 1.00 93.25 90 ALA A O 1
ATOM 742 N N . VAL A 1 91 ? -11.339 -10.571 7.429 1.00 94.88 91 VAL A N 1
ATOM 743 C CA . VAL A 1 91 ? -12.703 -10.631 7.977 1.00 94.88 91 VAL A CA 1
ATOM 744 C C . VAL A 1 91 ? -12.718 -11.310 9.347 1.00 94.88 91 VAL A C 1
ATOM 746 O O . VAL A 1 91 ? -13.298 -10.774 10.290 1.00 94.88 91 VAL A O 1
ATOM 749 N N . GLU A 1 92 ? -12.046 -12.455 9.494 1.00 93.62 92 GLU A N 1
ATOM 750 C CA . GLU A 1 92 ? -11.933 -13.172 10.772 1.00 93.62 92 GLU A CA 1
ATOM 751 C C . GLU A 1 92 ? -11.212 -12.348 11.851 1.00 93.62 92 GLU A C 1
ATOM 753 O O . GLU A 1 92 ? -11.527 -12.465 13.036 1.00 93.62 92 GLU A O 1
ATOM 758 N N . ALA A 1 93 ? -10.272 -11.488 11.450 1.00 83.25 93 ALA A N 1
ATOM 759 C CA . ALA A 1 93 ? -9.561 -10.567 12.333 1.00 83.25 93 ALA A CA 1
ATOM 760 C C . ALA A 1 93 ? -10.329 -9.261 12.627 1.00 83.25 93 ALA A C 1
ATOM 762 O O . ALA A 1 93 ? -9.830 -8.432 13.386 1.00 83.25 93 ALA A O 1
ATOM 763 N N . GLY A 1 94 ? -11.522 -9.066 12.049 1.00 89.88 94 GLY A N 1
ATOM 764 C CA . GLY A 1 94 ? -12.314 -7.840 12.202 1.00 89.88 94 GLY A CA 1
ATOM 765 C C . GLY A 1 94 ? -11.764 -6.636 11.429 1.00 89.88 94 GLY A C 1
ATOM 766 O O . GLY A 1 94 ? -12.107 -5.499 11.738 1.00 89.88 94 GLY A O 1
ATOM 767 N N . ILE A 1 95 ? -10.907 -6.869 10.435 1.00 93.31 95 ILE A N 1
ATOM 768 C CA . ILE A 1 95 ? -10.252 -5.823 9.652 1.00 93.31 95 ILE A CA 1
ATOM 769 C C . ILE A 1 95 ? -11.151 -5.401 8.491 1.00 93.31 95 ILE A C 1
ATOM 771 O O . ILE A 1 95 ? -11.626 -6.228 7.715 1.00 93.31 95 ILE A O 1
ATOM 775 N N . SER A 1 96 ? -11.355 -4.089 8.356 1.00 94.69 96 SER A N 1
ATOM 776 C CA . SER A 1 96 ? -12.247 -3.504 7.346 1.00 94.69 96 SER A CA 1
ATOM 777 C C . SER A 1 96 ? -11.525 -2.792 6.198 1.00 94.69 96 SER A C 1
ATOM 779 O O . SER A 1 96 ? -12.191 -2.352 5.261 1.00 94.69 96 SER A O 1
ATOM 781 N N . LEU A 1 97 ? -10.193 -2.661 6.265 1.00 97.44 97 LEU A N 1
ATOM 782 C CA . LEU A 1 97 ? -9.342 -2.080 5.223 1.00 97.44 97 LEU A CA 1
ATOM 783 C C . LEU A 1 97 ? -8.044 -2.885 5.079 1.00 97.44 97 LEU A C 1
ATOM 785 O O . LEU A 1 97 ? -7.352 -3.129 6.069 1.00 97.44 97 LEU A O 1
ATOM 789 N N . MET A 1 98 ? -7.712 -3.271 3.847 1.00 98.00 98 MET A N 1
ATOM 790 C CA . MET A 1 98 ? -6.455 -3.943 3.501 1.00 98.00 98 MET A CA 1
ATOM 791 C C . MET A 1 98 ? -5.647 -3.094 2.516 1.00 98.00 98 MET A C 1
ATOM 793 O O . MET A 1 98 ? -6.171 -2.732 1.467 1.00 98.00 98 MET A O 1
ATOM 797 N N . ILE A 1 99 ? -4.381 -2.812 2.817 1.00 98.50 99 ILE A N 1
ATOM 798 C CA . ILE A 1 99 ? -3.455 -2.048 1.972 1.00 98.50 99 ILE A CA 1
ATOM 799 C C . ILE A 1 99 ? -2.454 -3.005 1.327 1.00 98.50 99 ILE A C 1
ATOM 801 O O . ILE A 1 99 ? -1.749 -3.722 2.031 1.00 98.50 99 ILE A O 1
ATOM 805 N N . LEU A 1 100 ? -2.374 -3.024 -0.004 1.00 98.69 100 LEU A N 1
ATOM 806 C CA . LEU A 1 100 ? -1.428 -3.861 -0.754 1.00 98.69 100 LEU A CA 1
ATOM 807 C C . LEU A 1 100 ? -0.292 -3.031 -1.348 1.00 98.69 100 LEU A C 1
ATOM 809 O O . LEU A 1 100 ? -0.549 -2.007 -1.980 1.00 98.69 100 LEU A O 1
ATOM 813 N N . THR A 1 101 ? 0.945 -3.522 -1.249 1.00 98.25 101 THR A N 1
ATOM 814 C CA . THR A 1 101 ? 2.095 -2.992 -1.999 1.00 98.25 101 THR A CA 1
ATOM 815 C C . THR A 1 101 ? 1.945 -3.267 -3.494 1.00 98.25 101 THR A C 1
ATOM 817 O O . THR A 1 101 ? 2.496 -4.236 -4.009 1.00 98.25 101 THR A O 1
ATOM 820 N N . ALA A 1 102 ? 1.201 -2.420 -4.211 1.00 98.62 102 ALA A N 1
ATOM 821 C CA . ALA A 1 102 ? 1.037 -2.533 -5.659 1.00 98.62 102 ALA A CA 1
ATOM 822 C C . ALA A 1 102 ? 2.391 -2.413 -6.379 1.00 98.62 102 ALA A C 1
ATOM 824 O O . ALA A 1 102 ? 2.627 -3.110 -7.366 1.00 98.62 102 ALA A O 1
ATOM 825 N N . LYS A 1 103 ? 3.284 -1.563 -5.855 1.00 98.75 103 LYS A N 1
ATOM 826 C CA . LYS A 1 103 ? 4.700 -1.465 -6.237 1.00 98.75 103 LYS A CA 1
ATOM 827 C C . LYS A 1 103 ? 5.533 -1.081 -5.016 1.00 98.75 103 LYS A C 1
ATOM 829 O O . LYS A 1 103 ? 5.210 -0.084 -4.366 1.00 98.75 103 LYS A O 1
ATOM 834 N N . HIS A 1 104 ? 6.599 -1.826 -4.730 1.00 98.06 104 HIS A N 1
ATOM 835 C CA . HIS A 1 104 ? 7.558 -1.506 -3.666 1.00 98.06 104 HIS A CA 1
ATOM 836 C C . HIS A 1 104 ? 8.754 -0.697 -4.211 1.00 98.06 104 HIS A C 1
ATOM 838 O O . HIS A 1 104 ? 8.757 -0.306 -5.379 1.00 98.06 104 HIS A O 1
ATOM 844 N N . HIS A 1 105 ? 9.774 -0.425 -3.387 1.00 97.06 105 HIS A N 1
ATOM 845 C CA . HIS A 1 105 ? 10.974 0.318 -3.805 1.00 97.06 105 HIS A CA 1
ATOM 846 C C . HIS A 1 105 ? 11.736 -0.337 -4.964 1.00 97.06 105 HIS A C 1
ATOM 848 O O . HIS A 1 105 ? 12.432 0.344 -5.714 1.00 97.06 105 HIS A O 1
ATOM 854 N N . ASP A 1 106 ? 11.624 -1.657 -5.112 1.00 97.25 106 ASP A N 1
ATOM 855 C CA . ASP A 1 106 ? 12.197 -2.400 -6.237 1.00 97.25 106 ASP A CA 1
ATOM 856 C C . ASP A 1 106 ? 11.589 -1.998 -7.590 1.00 97.25 106 ASP A C 1
ATOM 858 O O . ASP A 1 106 ? 12.213 -2.224 -8.615 1.00 97.25 106 ASP A O 1
ATOM 862 N N . GLY A 1 107 ? 10.418 -1.358 -7.611 1.00 98.19 107 GLY A N 1
ATOM 863 C CA . GLY A 1 107 ? 9.745 -0.924 -8.829 1.00 98.19 107 GLY A CA 1
ATOM 864 C C . GLY A 1 107 ? 8.904 -2.007 -9.514 1.00 98.19 107 GLY A C 1
ATOM 865 O O . GLY A 1 107 ? 8.278 -1.715 -10.537 1.00 98.19 107 GLY A O 1
ATOM 866 N N . PHE A 1 108 ? 8.843 -3.237 -8.986 1.00 98.81 108 PHE A N 1
ATOM 867 C CA . PHE A 1 108 ? 8.069 -4.317 -9.603 1.00 98.81 108 PHE A CA 1
ATOM 868 C C . PHE A 1 108 ? 6.569 -4.110 -9.388 1.00 98.81 108 PHE A C 1
ATOM 870 O O . PHE A 1 108 ? 6.089 -4.073 -8.255 1.00 98.81 108 PHE A O 1
ATOM 877 N N . CYS A 1 109 ? 5.814 -3.990 -10.481 1.00 98.88 109 CYS A N 1
ATOM 878 C CA . CYS A 1 109 ? 4.378 -3.717 -10.419 1.00 98.88 109 CYS A CA 1
ATOM 879 C C . CYS A 1 109 ? 3.554 -5.015 -10.373 1.00 98.88 109 CYS A C 1
ATOM 881 O O . CYS A 1 109 ? 3.671 -5.880 -11.244 1.00 98.88 109 CYS A O 1
ATOM 883 N N . LEU A 1 110 ? 2.665 -5.126 -9.384 1.00 98.88 110 LEU A N 1
ATOM 884 C CA . LEU A 1 110 ? 1.783 -6.280 -9.170 1.00 98.88 110 LEU A CA 1
ATOM 885 C C . LEU A 1 110 ? 0.541 -6.330 -10.079 1.00 98.88 110 LEU A C 1
ATOM 887 O O . LEU A 1 110 ? -0.274 -7.252 -9.976 1.00 98.88 110 LEU A O 1
ATOM 891 N N . TRP A 1 111 ? 0.396 -5.341 -10.954 1.00 98.81 111 TRP A N 1
ATOM 892 C CA . TRP A 1 111 ? -0.660 -5.238 -11.954 1.00 98.81 111 TRP A CA 1
ATOM 893 C C . TRP A 1 111 ? -0.042 -5.084 -13.349 1.00 98.81 111 TRP A C 1
ATOM 895 O O . TRP A 1 111 ? 1.126 -4.687 -13.455 1.00 98.81 111 TRP A O 1
ATOM 905 N N . PRO A 1 112 ? -0.786 -5.379 -14.428 1.00 98.50 112 PRO A N 1
ATOM 906 C CA . PRO A 1 112 ? -0.269 -5.294 -15.787 1.00 98.50 112 PRO A CA 1
ATOM 907 C C . PRO A 1 112 ? -0.192 -3.839 -16.289 1.00 98.50 112 PRO A C 1
ATOM 909 O O . PRO A 1 112 ? -0.927 -3.440 -17.191 1.00 98.50 112 PRO A O 1
ATOM 912 N N . SER A 1 113 ? 0.688 -3.033 -15.684 1.00 98.31 113 SER A N 1
ATOM 913 C CA . SER A 1 113 ? 0.875 -1.619 -16.037 1.00 98.31 113 SER A CA 1
ATOM 914 C C . SER A 1 113 ? 1.293 -1.453 -17.496 1.00 98.31 113 SER A C 1
ATOM 916 O O . SER A 1 113 ? 2.194 -2.138 -17.979 1.00 98.31 113 SER A O 1
ATOM 918 N N . LYS A 1 114 ? 0.702 -0.478 -18.192 1.00 98.38 114 LYS A N 1
ATOM 919 C CA . LYS A 1 114 ? 1.038 -0.137 -19.586 1.00 98.38 114 LYS A CA 1
ATOM 920 C C . LYS A 1 114 ? 2.340 0.657 -19.703 1.00 98.38 114 LYS A C 1
ATOM 922 O O . LYS A 1 114 ? 2.817 0.898 -20.811 1.00 98.38 114 LYS A O 1
ATOM 927 N N . TYR A 1 115 ? 2.900 1.103 -18.578 1.00 98.31 115 TYR A N 1
ATOM 928 C CA . TYR A 1 115 ? 4.007 2.061 -18.540 1.00 98.31 115 TYR A CA 1
ATOM 929 C C . TYR A 1 115 ? 5.360 1.451 -18.150 1.00 98.31 115 TYR A C 1
ATOM 931 O O . TYR A 1 115 ? 6.359 2.182 -18.118 1.00 98.31 115 TYR A O 1
ATOM 939 N N . THR A 1 116 ? 5.402 0.146 -17.854 1.00 98.19 116 THR A N 1
ATOM 940 C CA . THR A 1 116 ? 6.630 -0.604 -17.561 1.00 98.19 116 THR A CA 1
ATOM 941 C C . THR A 1 116 ? 6.456 -2.107 -17.805 1.00 98.19 116 THR A C 1
ATOM 943 O O . THR A 1 116 ? 5.444 -2.697 -17.431 1.00 98.19 116 THR A O 1
ATOM 946 N N . ASP A 1 117 ? 7.489 -2.741 -18.364 1.00 97.06 117 ASP A N 1
ATOM 947 C CA . ASP A 1 117 ? 7.561 -4.202 -18.494 1.00 97.06 117 ASP A CA 1
ATOM 948 C C . ASP A 1 117 ? 8.025 -4.870 -17.188 1.00 97.06 117 ASP A C 1
ATOM 950 O O . ASP A 1 117 ? 7.959 -6.092 -17.055 1.00 97.06 117 ASP A O 1
ATOM 954 N N . HIS A 1 118 ? 8.500 -4.097 -16.205 1.00 98.50 118 HIS A N 1
ATOM 955 C CA . HIS A 1 118 ? 8.896 -4.603 -14.890 1.00 98.50 118 HIS A CA 1
ATOM 956 C C . HIS A 1 118 ? 7.671 -4.785 -13.993 1.00 98.50 118 HIS A C 1
ATOM 958 O O . HIS A 1 118 ? 7.444 -4.085 -13.006 1.00 98.50 118 HIS A O 1
ATOM 964 N N . SER A 1 119 ? 6.827 -5.714 -14.418 1.00 98.69 119 SER A N 1
ATOM 965 C CA . SER A 1 119 ? 5.553 -6.031 -13.800 1.00 98.69 119 SER A CA 1
ATOM 966 C C . SER A 1 119 ? 5.216 -7.505 -13.996 1.00 98.69 119 SER A C 1
ATOM 968 O O . SER A 1 119 ? 5.952 -8.264 -14.641 1.00 98.69 119 SER A O 1
ATOM 970 N N . VAL A 1 120 ? 4.067 -7.912 -13.463 1.00 98.56 120 VAL A N 1
ATOM 971 C CA . VAL A 1 120 ? 3.503 -9.258 -13.637 1.00 98.56 120 VAL A CA 1
ATOM 972 C C . VAL A 1 120 ? 3.399 -9.702 -15.100 1.00 98.56 120 VAL A C 1
ATOM 974 O O . VAL A 1 120 ? 3.471 -10.907 -15.340 1.00 98.56 120 VAL A O 1
ATOM 977 N N . VAL A 1 121 ? 3.332 -8.783 -16.078 1.00 98.31 121 VAL A N 1
ATOM 978 C CA . VAL A 1 121 ? 3.283 -9.132 -17.517 1.00 98.31 121 VAL A CA 1
ATOM 979 C C . VAL A 1 121 ? 4.526 -9.873 -17.999 1.00 98.31 121 VAL A C 1
ATOM 981 O O . VAL A 1 121 ? 4.440 -10.706 -18.897 1.00 98.31 121 VAL A O 1
ATOM 984 N N . SER A 1 122 ? 5.675 -9.602 -17.378 1.00 98.44 122 SER A N 1
ATOM 985 C CA . SER A 1 122 ? 6.955 -10.237 -17.709 1.00 98.44 122 SER A CA 1
ATOM 986 C C . SER A 1 122 ? 7.262 -11.447 -16.827 1.00 98.44 122 SER A C 1
ATOM 988 O O . SER A 1 122 ? 8.343 -12.030 -16.923 1.00 98.44 122 SER A O 1
ATOM 990 N N . SER A 1 123 ? 6.337 -11.825 -15.944 1.00 98.38 123 SER A N 1
ATOM 991 C CA . SER A 1 123 ? 6.488 -12.964 -15.043 1.00 98.38 123 SER A CA 1
ATOM 992 C C . SER A 1 123 ? 5.846 -14.235 -15.622 1.00 98.38 123 SER A C 1
ATOM 994 O O . SER A 1 123 ? 4.881 -14.154 -16.383 1.00 98.38 123 SER A O 1
ATOM 996 N N . PRO A 1 124 ? 6.323 -15.440 -15.255 1.00 98.25 124 PRO A N 1
ATOM 997 C CA . PRO A 1 124 ? 5.683 -16.696 -15.644 1.00 98.25 124 PRO A CA 1
ATOM 998 C C . PRO A 1 124 ? 4.353 -16.924 -14.914 1.00 98.25 124 PRO A C 1
ATOM 1000 O O . PRO A 1 124 ? 3.569 -17.785 -15.323 1.00 98.25 124 PRO A O 1
ATOM 1003 N N . TRP A 1 125 ? 4.084 -16.180 -13.836 1.00 98.44 125 TRP A N 1
ATOM 1004 C CA . TRP A 1 125 ? 2.856 -16.321 -13.070 1.00 98.44 125 TRP A CA 1
ATOM 1005 C C . TRP A 1 125 ? 1.634 -16.070 -13.956 1.00 98.44 125 TRP A C 1
ATOM 1007 O O . TRP A 1 125 ? 1.514 -15.030 -14.604 1.00 98.44 125 TRP A O 1
ATOM 1017 N N . ARG A 1 126 ? 0.732 -17.060 -14.012 1.00 97.69 126 ARG A N 1
ATOM 1018 C CA . ARG A 1 126 ? -0.446 -17.058 -14.900 1.00 97.69 126 ARG A CA 1
ATOM 1019 C C . ARG A 1 126 ? -0.095 -16.700 -16.356 1.00 97.69 126 ARG A C 1
ATOM 1021 O O . ARG A 1 126 ? -0.888 -16.065 -17.044 1.00 97.69 126 ARG A O 1
ATOM 1028 N N . ASN A 1 127 ? 1.084 -17.122 -16.824 1.00 97.50 127 ASN A N 1
ATOM 1029 C CA . ASN A 1 127 ? 1.606 -16.847 -18.166 1.00 97.50 127 ASN A CA 1
ATOM 1030 C C . ASN A 1 127 ? 1.653 -15.343 -18.514 1.00 97.50 127 ASN A C 1
ATOM 1032 O O . ASN A 1 127 ? 1.350 -14.973 -19.644 1.00 97.50 127 ASN A O 1
ATOM 1036 N N . GLY A 1 128 ? 1.966 -14.474 -17.548 1.00 97.44 128 GLY A N 1
ATOM 1037 C CA . GLY A 1 128 ? 2.016 -13.022 -17.759 1.00 97.44 128 GLY A CA 1
ATOM 1038 C C . GLY A 1 128 ? 0.643 -12.341 -17.827 1.00 97.44 128 GLY A C 1
ATOM 1039 O O . GLY A 1 128 ? 0.553 -11.150 -18.105 1.00 97.44 128 GLY A O 1
ATOM 1040 N N . HIS A 1 129 ? -0.444 -13.071 -17.564 1.00 97.88 129 HIS A N 1
ATOM 1041 C CA . HIS A 1 129 ? -1.816 -12.541 -17.552 1.00 97.88 129 HIS A CA 1
ATOM 1042 C C . HIS A 1 129 ? -2.380 -12.359 -16.138 1.00 97.88 129 HIS A C 1
ATOM 1044 O O . HIS A 1 129 ? -3.584 -12.178 -15.961 1.00 97.88 129 HIS A O 1
ATOM 1050 N N . GLY A 1 130 ? -1.532 -12.482 -15.118 1.00 98.06 130 GLY A N 1
ATOM 1051 C CA . GLY A 1 130 ? -1.933 -12.276 -13.736 1.00 98.06 130 GLY A CA 1
ATOM 1052 C C . GLY A 1 130 ? -2.085 -10.798 -13.381 1.00 98.06 130 GLY A C 1
ATOM 1053 O O . GLY A 1 130 ? -1.446 -9.936 -13.975 1.00 98.06 130 GLY A O 1
ATOM 1054 N N . ASP A 1 131 ? -2.915 -10.528 -12.379 1.00 98.69 131 ASP A N 1
ATOM 1055 C CA . ASP A 1 131 ? -3.135 -9.200 -11.812 1.00 98.69 131 ASP A CA 1
ATOM 1056 C C . ASP A 1 131 ? -3.483 -9.367 -10.327 1.00 98.69 131 ASP A C 1
ATOM 1058 O O . ASP A 1 131 ? -4.591 -9.774 -9.970 1.00 98.69 131 ASP A O 1
ATOM 1062 N N . VAL A 1 132 ? -2.505 -9.132 -9.447 1.00 98.75 132 VAL A N 1
ATOM 1063 C CA . VAL A 1 132 ? -2.694 -9.331 -8.000 1.00 98.75 132 VAL A CA 1
ATOM 1064 C C . VAL A 1 132 ? -3.603 -8.247 -7.425 1.00 98.75 132 VAL A C 1
ATOM 1066 O O . VAL A 1 132 ? -4.376 -8.518 -6.506 1.00 98.75 132 VAL A O 1
ATOM 1069 N N . VAL A 1 133 ? -3.530 -7.028 -7.969 1.00 98.75 133 VAL A N 1
ATOM 1070 C CA . VAL A 1 133 ? -4.353 -5.903 -7.517 1.00 98.75 133 VAL A CA 1
ATOM 1071 C C . VAL A 1 133 ? -5.824 -6.203 -7.810 1.00 98.75 133 VAL A C 1
ATOM 1073 O O . VAL A 1 133 ? -6.660 -6.084 -6.913 1.00 98.75 133 VAL A O 1
ATOM 1076 N N . ARG A 1 134 ? -6.148 -6.694 -9.016 1.00 98.50 134 ARG A N 1
ATOM 1077 C CA . ARG A 1 134 ? -7.512 -7.127 -9.366 1.00 98.50 134 ARG A CA 1
ATOM 1078 C C . ARG A 1 134 ? -7.995 -8.283 -8.504 1.00 98.50 134 ARG A C 1
ATOM 1080 O O . ARG A 1 134 ? -9.143 -8.243 -8.058 1.00 98.50 134 ARG A O 1
ATOM 1087 N N . ASP A 1 135 ? -7.153 -9.294 -8.292 1.00 98.31 135 ASP A N 1
ATOM 1088 C CA . ASP A 1 135 ? -7.489 -10.453 -7.460 1.00 98.31 135 ASP A CA 1
ATOM 1089 C C . ASP A 1 135 ? -7.881 -10.007 -6.040 1.00 98.31 135 ASP A C 1
ATOM 1091 O O . ASP A 1 135 ? -8.913 -10.441 -5.524 1.00 98.31 135 ASP A O 1
ATOM 1095 N N . LEU A 1 136 ? -7.101 -9.106 -5.423 1.00 98.56 136 LEU A N 1
ATOM 1096 C CA . LEU A 1 136 ? -7.395 -8.580 -4.088 1.00 98.56 136 LEU A CA 1
ATOM 1097 C C . LEU A 1 136 ? -8.667 -7.735 -4.066 1.00 98.56 136 LEU A C 1
ATOM 1099 O O . LEU A 1 136 ? -9.524 -7.969 -3.219 1.00 98.56 136 LEU A O 1
ATOM 1103 N N . VAL A 1 137 ? -8.807 -6.782 -4.988 1.00 98.12 137 VAL A N 1
ATOM 1104 C CA . VAL A 1 137 ? -9.972 -5.885 -5.032 1.00 98.12 137 VAL A CA 1
ATOM 1105 C C . VAL A 1 137 ? -11.265 -6.671 -5.215 1.00 98.12 137 VAL A C 1
ATOM 1107 O O . VAL A 1 137 ? -12.219 -6.460 -4.472 1.00 98.12 137 VAL A O 1
ATOM 1110 N N . THR A 1 138 ? -11.270 -7.638 -6.133 1.00 97.81 138 THR A N 1
ATOM 1111 C CA . THR A 1 138 ? -12.439 -8.493 -6.388 1.00 97.81 138 THR A CA 1
ATOM 1112 C C . THR A 1 138 ? -12.792 -9.328 -5.155 1.00 97.81 138 THR A C 1
ATOM 1114 O O . THR A 1 138 ? -13.963 -9.455 -4.795 1.00 97.81 138 THR A O 1
ATOM 1117 N N . ALA A 1 139 ? -11.785 -9.896 -4.484 1.00 98.12 139 ALA A N 1
ATOM 1118 C CA . ALA A 1 139 ? -11.995 -10.691 -3.281 1.00 98.12 139 ALA A CA 1
ATOM 1119 C C . ALA A 1 139 ? -12.508 -9.847 -2.102 1.00 98.12 139 ALA A C 1
ATOM 1121 O O . ALA A 1 139 ? -13.396 -10.289 -1.374 1.00 98.12 139 ALA A O 1
ATOM 1122 N N . ALA A 1 140 ? -11.966 -8.643 -1.925 1.00 98.00 140 ALA A N 1
ATOM 1123 C CA . ALA A 1 140 ? -12.325 -7.733 -0.846 1.00 98.00 140 ALA A CA 1
ATOM 1124 C C . ALA A 1 140 ? -13.746 -7.179 -1.030 1.00 98.00 140 ALA A C 1
ATOM 1126 O O . ALA A 1 140 ? -14.551 -7.232 -0.096 1.00 98.00 140 ALA A O 1
ATOM 1127 N N . GLU A 1 141 ? -14.101 -6.767 -2.253 1.00 96.56 141 GLU A N 1
ATOM 1128 C CA . GLU A 1 141 ? -15.447 -6.295 -2.597 1.00 96.56 141 GLU A CA 1
ATOM 1129 C C . GLU A 1 141 ? -16.513 -7.361 -2.301 1.00 96.56 141 GLU A C 1
ATOM 1131 O O . GLU A 1 141 ? -17.529 -7.066 -1.670 1.00 96.56 141 GLU A O 1
ATOM 1136 N N . ALA A 1 142 ? -16.244 -8.625 -2.645 1.00 97.19 142 ALA A N 1
ATOM 1137 C CA . ALA A 1 142 ? -17.144 -9.747 -2.367 1.00 97.19 142 ALA A CA 1
ATOM 1138 C C . ALA A 1 142 ? -17.419 -9.981 -0.866 1.00 97.19 142 ALA A C 1
ATOM 1140 O O . ALA A 1 142 ? -18.387 -10.660 -0.516 1.00 97.19 142 ALA A O 1
ATOM 1141 N N . ARG A 1 143 ? -16.580 -9.439 0.024 1.00 97.50 143 ARG A N 1
ATOM 1142 C CA . ARG A 1 143 ? -16.686 -9.587 1.484 1.00 97.50 143 ARG A CA 1
ATOM 1143 C C . ARG A 1 143 ? -16.961 -8.268 2.207 1.00 97.50 143 ARG A C 1
ATOM 1145 O O . ARG A 1 143 ? -17.024 -8.260 3.432 1.00 97.50 143 ARG A O 1
ATOM 1152 N N . GLY A 1 144 ? -17.161 -7.172 1.471 1.00 95.75 144 GLY A N 1
ATOM 1153 C CA . GLY A 1 144 ? -17.379 -5.845 2.050 1.00 95.75 144 GLY A CA 1
ATOM 1154 C C . GLY A 1 144 ? -16.154 -5.281 2.777 1.00 95.75 144 GLY A C 1
ATOM 1155 O O . GLY A 1 144 ? -16.310 -4.456 3.675 1.00 95.75 144 GLY A O 1
ATOM 1156 N N . VAL A 1 145 ? -14.952 -5.730 2.409 1.00 96.94 145 VAL A N 1
ATOM 1157 C CA . VAL A 1 145 ? -13.680 -5.200 2.914 1.00 96.94 145 VAL A CA 1
ATOM 1158 C C . VAL A 1 145 ? -13.205 -4.113 1.952 1.00 96.94 145 VAL A C 1
ATOM 1160 O O . VAL A 1 145 ? -13.191 -4.309 0.739 1.00 96.94 145 VAL A O 1
ATOM 1163 N N . ASP A 1 146 ? -12.845 -2.945 2.480 1.00 97.44 146 ASP A N 1
ATOM 1164 C CA . ASP A 1 146 ? -12.295 -1.861 1.669 1.00 97.44 146 ASP A CA 1
ATOM 1165 C C . ASP A 1 146 ? -10.813 -2.145 1.322 1.00 97.44 146 ASP A C 1
ATOM 1167 O O . ASP A 1 146 ? -10.103 -2.822 2.069 1.00 97.44 146 ASP A O 1
ATOM 1171 N N . VAL A 1 147 ? -10.321 -1.600 0.203 1.00 97.94 147 VAL A N 1
ATOM 1172 C CA . VAL A 1 147 ? -8.922 -1.762 -0.239 1.00 97.94 147 VAL A CA 1
ATOM 1173 C C . VAL A 1 147 ? -8.204 -0.419 -0.286 1.00 97.94 147 VAL A C 1
ATOM 1175 O O . VAL A 1 147 ? -8.760 0.580 -0.740 1.00 97.94 147 VAL A O 1
ATOM 1178 N N . GLY A 1 148 ? -6.957 -0.408 0.170 1.00 98.31 148 GLY A N 1
ATOM 1179 C CA . GLY A 1 148 ? -5.975 0.636 -0.069 1.00 98.31 148 GLY A CA 1
ATOM 1180 C C . GLY A 1 148 ? -4.803 0.104 -0.890 1.00 98.31 148 GLY A C 1
ATOM 1181 O O . GLY A 1 148 ? -4.596 -1.106 -1.007 1.00 98.31 148 GLY A O 1
ATOM 1182 N N . LEU A 1 149 ? -4.032 1.009 -1.478 1.00 98.62 149 LEU A N 1
ATOM 1183 C CA . LEU A 1 149 ? -2.876 0.662 -2.296 1.00 98.62 149 LEU A CA 1
ATOM 1184 C C . LEU A 1 149 ? -1.662 1.460 -1.841 1.00 98.62 149 LEU A C 1
ATOM 1186 O O . LEU A 1 149 ? -1.738 2.663 -1.631 1.00 98.62 149 LEU A O 1
ATOM 1190 N N . TYR A 1 150 ? -0.529 0.786 -1.737 1.00 98.56 150 TYR A N 1
ATOM 1191 C CA . TYR A 1 150 ? 0.778 1.399 -1.571 1.00 98.56 150 TYR A CA 1
ATOM 1192 C C . TYR A 1 150 ? 1.462 1.451 -2.937 1.00 98.56 150 TYR A C 1
ATOM 1194 O O . TYR A 1 150 ? 1.553 0.439 -3.645 1.00 98.56 150 TYR A O 1
ATOM 1202 N N . LEU A 1 151 ? 1.950 2.633 -3.304 1.00 98.56 151 LEU A N 1
ATOM 1203 C CA . LEU A 1 151 ? 2.688 2.864 -4.541 1.00 98.56 151 LEU A CA 1
ATOM 1204 C C . LEU A 1 151 ? 3.970 3.612 -4.193 1.00 98.56 151 LEU A C 1
ATOM 1206 O O . LEU A 1 151 ? 3.941 4.820 -3.979 1.00 98.56 151 LEU A O 1
ATOM 1210 N N . SER A 1 152 ? 5.102 2.911 -4.148 1.00 97.94 152 SER A N 1
ATOM 1211 C CA . SER A 1 152 ? 6.345 3.529 -3.687 1.00 97.94 152 SER A CA 1
ATOM 1212 C C . SER A 1 152 ? 6.760 4.739 -4.537 1.00 97.94 152 SER A C 1
ATOM 1214 O O . SER A 1 152 ? 6.956 4.577 -5.751 1.00 97.94 152 SER A O 1
ATOM 1216 N N . PRO A 1 153 ? 6.928 5.942 -3.946 1.00 97.19 153 PRO A N 1
ATOM 1217 C CA . PRO A 1 153 ? 7.500 7.086 -4.649 1.00 97.19 153 PRO A CA 1
ATOM 1218 C C . PRO A 1 153 ? 8.938 6.817 -5.088 1.00 97.19 153 PRO A C 1
ATOM 1220 O O . PRO A 1 153 ? 9.299 7.149 -6.220 1.00 97.19 153 PRO A O 1
ATOM 1223 N N . TRP A 1 154 ? 9.744 6.184 -4.227 1.00 97.19 154 TRP A N 1
ATOM 1224 C CA . TRP A 1 154 ? 11.092 5.740 -4.569 1.00 97.19 154 TRP A CA 1
ATOM 1225 C C . TRP A 1 154 ? 11.041 4.489 -5.449 1.00 97.19 154 TRP A C 1
ATOM 1227 O O . TRP A 1 154 ? 10.426 3.494 -5.086 1.00 97.19 154 TRP A O 1
ATOM 1237 N N . ASP A 1 155 ? 11.708 4.535 -6.600 1.00 97.56 155 ASP A N 1
ATOM 1238 C CA . ASP A 1 155 ? 11.771 3.426 -7.550 1.00 97.56 155 ASP A CA 1
ATOM 1239 C C . ASP A 1 155 ? 13.226 3.172 -7.944 1.00 97.56 155 ASP A C 1
ATOM 1241 O O . ASP A 1 155 ? 13.931 4.062 -8.429 1.00 97.56 155 ASP A O 1
ATOM 1245 N N . ARG A 1 156 ? 13.698 1.957 -7.663 1.00 96.88 156 ARG A N 1
ATOM 1246 C CA . ARG A 1 156 ? 15.074 1.518 -7.915 1.00 96.88 156 ARG A CA 1
ATOM 1247 C C . ARG A 1 156 ? 15.255 0.891 -9.296 1.00 96.88 156 ARG A C 1
ATOM 1249 O O . ARG A 1 156 ? 16.396 0.674 -9.699 1.00 96.88 156 ARG A O 1
ATOM 1256 N N . HIS A 1 157 ? 14.168 0.609 -10.011 1.00 97.25 157 HIS A N 1
ATOM 1257 C CA . HIS A 1 157 ? 14.203 -0.003 -11.334 1.00 97.25 157 HIS A CA 1
ATOM 1258 C C . HIS A 1 157 ? 14.112 1.036 -12.453 1.00 97.25 157 HIS A C 1
ATOM 1260 O O . HIS 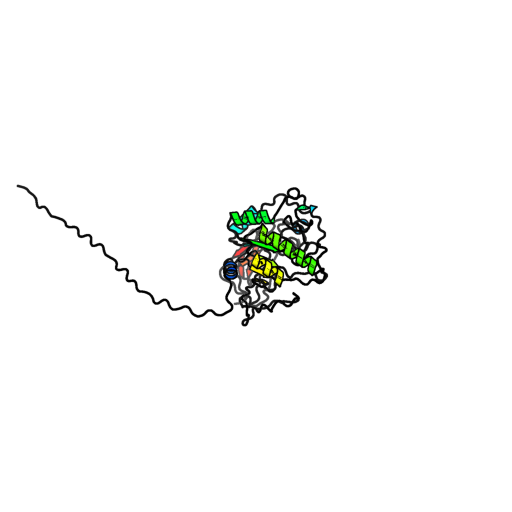A 1 157 ? 14.841 0.965 -13.449 1.00 97.25 157 HIS A O 1
ATOM 1266 N N . ASP A 1 158 ? 13.196 1.997 -12.327 1.00 97.69 158 ASP A N 1
ATOM 1267 C CA . ASP A 1 158 ? 12.825 2.840 -13.452 1.00 97.69 158 ASP A CA 1
ATOM 1268 C C . ASP A 1 158 ? 13.910 3.866 -13.812 1.00 97.69 158 ASP A C 1
ATOM 1270 O O . ASP A 1 158 ? 14.284 4.745 -13.037 1.00 97.69 158 ASP A O 1
ATOM 1274 N N . ARG A 1 159 ? 14.371 3.825 -15.067 1.00 96.69 159 ARG A N 1
ATOM 1275 C CA . ARG A 1 159 ? 15.403 4.730 -15.609 1.00 96.69 159 ARG A CA 1
ATOM 1276 C C . ARG A 1 159 ? 15.021 6.220 -15.614 1.00 96.69 159 ARG A C 1
ATOM 1278 O O . ARG A 1 159 ? 15.853 7.068 -15.963 1.00 96.69 159 ARG A O 1
ATOM 1285 N N . ARG A 1 160 ? 13.740 6.541 -15.414 1.00 97.69 160 ARG A N 1
ATOM 1286 C CA . ARG A 1 160 ? 13.237 7.912 -15.286 1.00 97.69 160 ARG A CA 1
ATOM 1287 C C . ARG A 1 160 ? 13.453 8.431 -13.872 1.00 97.69 160 ARG A C 1
ATOM 1289 O O . ARG A 1 160 ? 13.486 9.645 -13.726 1.00 97.69 160 ARG A O 1
ATOM 1296 N N . TYR A 1 161 ? 13.637 7.574 -12.866 1.00 96.62 161 TYR A N 1
ATOM 1297 C CA . TYR A 1 161 ? 13.872 8.014 -11.495 1.00 96.62 161 TYR A CA 1
ATOM 1298 C C . TYR A 1 161 ? 15.104 8.936 -11.418 1.00 96.62 161 TYR A C 1
ATOM 1300 O O . TYR A 1 161 ? 16.163 8.637 -11.972 1.00 96.62 161 TYR A O 1
ATOM 1308 N N . GLY A 1 162 ? 14.938 10.107 -10.795 1.00 95.56 162 GLY A N 1
ATOM 1309 C CA . GLY A 1 162 ? 15.912 11.208 -10.812 1.00 95.56 162 GLY A CA 1
ATOM 1310 C C . GLY A 1 162 ? 15.778 12.189 -11.990 1.00 95.56 162 GLY A C 1
ATOM 1311 O O . GLY A 1 162 ? 16.463 13.209 -12.026 1.00 95.56 162 GLY A O 1
ATOM 1312 N N . LYS A 1 163 ? 14.883 11.926 -12.950 1.00 97.25 163 LYS A N 1
ATOM 1313 C CA . LYS A 1 163 ? 14.463 12.867 -14.000 1.00 97.25 163 LYS A CA 1
ATOM 1314 C C . LYS A 1 163 ? 13.068 13.370 -13.653 1.00 97.25 163 LYS A C 1
ATOM 1316 O O . LYS A 1 163 ? 12.070 12.755 -14.026 1.00 97.25 163 LYS A O 1
ATOM 1321 N N . GLU A 1 164 ? 13.028 14.468 -12.904 1.00 95.44 164 GLU A N 1
ATOM 1322 C CA . GLU A 1 164 ? 11.836 14.938 -12.187 1.00 95.44 164 GLU A CA 1
ATOM 1323 C C . GLU A 1 164 ? 10.566 14.908 -13.036 1.00 95.44 164 GLU A C 1
ATOM 1325 O O . GLU A 1 164 ? 9.626 14.196 -12.698 1.00 95.44 164 GLU A O 1
ATOM 1330 N N . LYS A 1 165 ? 10.544 15.610 -14.173 1.00 97.62 165 LYS A N 1
ATOM 1331 C CA . LYS A 1 165 ? 9.350 15.675 -15.022 1.00 97.62 165 LYS A CA 1
ATOM 1332 C C . LYS A 1 165 ? 8.919 14.289 -15.518 1.00 97.62 165 LYS A C 1
ATOM 1334 O O . LYS A 1 165 ? 7.766 13.912 -15.352 1.00 97.62 165 LYS A O 1
ATOM 1339 N N . GLN A 1 166 ? 9.843 13.520 -16.092 1.00 98.38 166 GLN A N 1
ATOM 1340 C CA . GLN A 1 166 ? 9.531 12.235 -16.722 1.00 98.38 166 GLN A CA 1
ATOM 1341 C C . GLN A 1 166 ? 9.066 11.186 -15.711 1.00 98.38 166 GLN A C 1
ATOM 1343 O O . GLN A 1 166 ? 8.200 10.373 -16.032 1.00 98.38 166 GLN A O 1
ATOM 1348 N N . TYR A 1 167 ? 9.648 11.171 -14.510 1.00 98.50 167 TYR A N 1
ATOM 1349 C CA . TYR A 1 167 ? 9.218 10.239 -13.474 1.00 98.50 167 TYR A CA 1
ATOM 1350 C C . TYR A 1 167 ? 7.892 10.666 -12.846 1.00 98.50 167 TYR A C 1
ATOM 1352 O O . TYR A 1 167 ? 7.050 9.809 -12.620 1.00 98.50 167 TYR A O 1
ATOM 1360 N N . ASN A 1 168 ? 7.652 11.964 -12.632 1.00 98.50 168 ASN A N 1
ATOM 1361 C CA . ASN A 1 168 ? 6.346 12.436 -12.162 1.00 98.50 168 ASN A CA 1
ATOM 1362 C C . ASN A 1 168 ? 5.226 12.135 -13.177 1.00 98.50 168 ASN A C 1
ATOM 1364 O O . ASN A 1 168 ? 4.162 11.679 -12.774 1.00 98.50 168 ASN A O 1
ATOM 1368 N N . GLU A 1 169 ? 5.468 12.310 -14.482 1.00 98.56 169 GLU A N 1
ATOM 1369 C CA . GLU A 1 169 ? 4.519 11.917 -15.540 1.00 98.56 169 GLU A CA 1
ATOM 1370 C C . GLU A 1 169 ? 4.254 10.402 -15.533 1.00 98.56 169 GLU A C 1
ATOM 1372 O O . GLU A 1 169 ? 3.105 9.973 -15.614 1.00 98.56 169 GLU A O 1
ATOM 1377 N N . TYR A 1 170 ? 5.305 9.587 -15.391 1.00 98.69 170 TYR A N 1
ATOM 1378 C CA . TYR A 1 170 ? 5.183 8.132 -15.249 1.00 98.69 170 TYR A CA 1
ATOM 1379 C C . TYR A 1 170 ? 4.373 7.735 -14.013 1.00 98.69 170 TYR A C 1
ATOM 1381 O O . TYR A 1 170 ? 3.472 6.904 -14.103 1.00 98.69 170 TYR A O 1
ATOM 1389 N N . TYR A 1 171 ? 4.674 8.348 -12.873 1.00 98.56 171 TYR A N 1
ATOM 1390 C CA . TYR A 1 171 ? 4.035 8.050 -11.602 1.00 98.56 171 TYR A CA 1
ATOM 1391 C C . TYR A 1 171 ? 2.548 8.419 -11.615 1.00 98.56 171 TYR A C 1
ATOM 1393 O O . TYR A 1 171 ? 1.712 7.613 -11.214 1.00 98.56 171 TYR A O 1
ATOM 1401 N N . LEU A 1 172 ? 2.199 9.594 -12.155 1.00 98.38 172 LEU A N 1
ATOM 1402 C CA . LEU A 1 172 ? 0.807 10.001 -12.369 1.00 98.38 172 LEU A CA 1
ATOM 1403 C C . LEU A 1 172 ? 0.060 9.020 -13.277 1.00 98.38 172 LEU A C 1
ATOM 1405 O O . LEU A 1 172 ? -1.093 8.695 -13.013 1.00 98.38 172 LEU A O 1
ATOM 1409 N N . ALA A 1 173 ? 0.718 8.504 -14.314 1.00 98.56 173 ALA A N 1
ATOM 1410 C CA . ALA A 1 173 ? 0.110 7.526 -15.203 1.00 98.56 173 ALA A CA 1
ATOM 1411 C C . ALA A 1 173 ? -0.180 6.187 -14.490 1.00 98.56 173 ALA A C 1
ATOM 1413 O O . ALA A 1 173 ? -1.253 5.613 -14.672 1.00 98.56 173 ALA A O 1
ATOM 1414 N N . GLN A 1 174 ? 0.720 5.726 -13.611 1.00 98.62 174 GLN A N 1
ATOM 1415 C CA . GLN A 1 174 ? 0.481 4.550 -12.760 1.00 98.62 174 GLN A CA 1
ATOM 1416 C C . GLN A 1 174 ? -0.625 4.792 -11.724 1.00 98.62 174 GLN A C 1
ATOM 1418 O O . GLN A 1 174 ? -1.479 3.929 -11.522 1.00 98.62 174 GLN A O 1
ATOM 1423 N N . LEU A 1 175 ? -0.653 5.973 -11.098 1.00 97.81 175 LEU A N 1
ATOM 1424 C CA . LEU A 1 175 ? -1.749 6.376 -10.215 1.00 97.81 175 LEU A CA 1
ATOM 1425 C C . LEU A 1 175 ? -3.089 6.362 -10.948 1.00 97.81 175 LEU A C 1
ATOM 1427 O O . LEU A 1 175 ? -4.075 5.863 -10.409 1.00 97.81 175 LEU A O 1
ATOM 1431 N N . GLN A 1 176 ? -3.125 6.870 -12.179 1.00 97.56 176 GLN A N 1
ATOM 1432 C CA . GLN A 1 176 ? -4.329 6.861 -12.995 1.00 97.56 176 GLN A CA 1
ATOM 1433 C C . GLN A 1 176 ? -4.810 5.430 -13.267 1.00 97.56 176 GLN A C 1
ATOM 1435 O O . GLN A 1 176 ? -5.997 5.174 -13.097 1.00 97.56 176 GLN A O 1
ATOM 1440 N N . GLU A 1 177 ? -3.927 4.487 -13.622 1.00 98.19 177 GLU A N 1
ATOM 1441 C CA . GLU A 1 177 ? -4.301 3.069 -13.784 1.00 98.19 177 GLU A CA 1
ATOM 1442 C C . GLU A 1 177 ? -4.911 2.500 -12.498 1.00 98.19 177 GLU A C 1
ATOM 1444 O O . GLU A 1 177 ? -6.020 1.963 -12.517 1.00 98.19 177 GLU A O 1
ATOM 1449 N N . LEU A 1 178 ?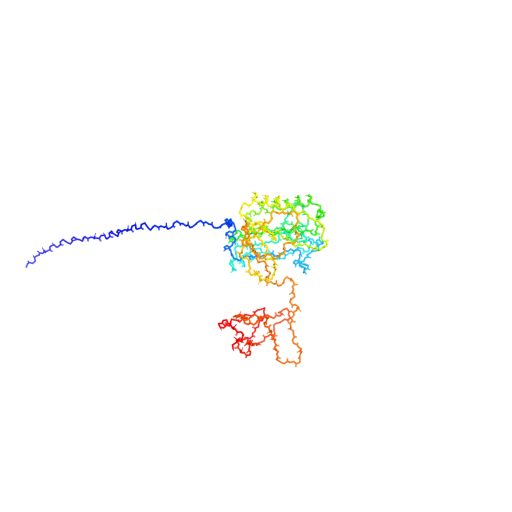 -4.217 2.663 -11.368 1.00 98.25 178 LEU A N 1
ATOM 1450 C CA . LEU A 1 178 ? -4.626 2.091 -10.086 1.00 98.25 178 LEU A CA 1
ATOM 1451 C C . LEU A 1 178 ? -5.951 2.676 -9.574 1.00 98.25 178 LEU A C 1
ATOM 1453 O O . LEU A 1 178 ? -6.827 1.946 -9.113 1.00 98.25 178 LEU A O 1
ATOM 1457 N N . LEU A 1 179 ? -6.125 3.992 -9.673 1.00 97.25 179 LEU A N 1
ATOM 1458 C CA . LEU A 1 179 ? -7.292 4.677 -9.119 1.00 97.25 179 LEU A CA 1
ATOM 1459 C C . LEU A 1 179 ? -8.484 4.703 -10.076 1.00 97.25 179 LEU A C 1
ATOM 1461 O O . LEU A 1 179 ? -9.613 4.866 -9.619 1.00 97.25 179 LEU A O 1
ATOM 1465 N N . HIS A 1 180 ? -8.273 4.526 -11.381 1.00 94.94 180 HIS A N 1
ATOM 1466 C CA . HIS A 1 180 ? -9.363 4.443 -12.350 1.00 94.94 180 HIS A CA 1
ATOM 1467 C C . HIS A 1 180 ? -9.855 3.007 -12.551 1.00 94.94 180 HIS A C 1
ATOM 1469 O O . HIS A 1 180 ? -11.058 2.761 -12.498 1.00 94.94 180 HIS A O 1
ATOM 1475 N N . GLU A 1 181 ? -8.950 2.050 -12.781 1.00 95.12 181 GLU A N 1
ATOM 1476 C CA . GLU A 1 181 ? -9.335 0.705 -13.226 1.00 95.12 181 GLU A CA 1
ATOM 1477 C C . GLU A 1 181 ? -9.802 -0.193 -12.074 1.00 95.12 181 GLU A C 1
ATOM 1479 O O . GLU A 1 181 ? -10.612 -1.101 -12.289 1.00 95.12 181 GLU A O 1
ATOM 1484 N N . TYR A 1 182 ? -9.297 0.020 -10.859 1.00 95.50 182 TYR A N 1
ATOM 1485 C CA . TYR A 1 182 ? -9.575 -0.866 -9.724 1.00 95.50 182 TYR A CA 1
ATOM 1486 C C . TYR A 1 182 ? -10.706 -0.354 -8.834 1.00 95.50 182 TYR A C 1
ATOM 1488 O O . TYR A 1 182 ? -11.356 -1.168 -8.194 1.00 95.50 182 TYR A O 1
ATOM 1496 N N . GLY A 1 183 ? -11.026 0.944 -8.894 1.00 81.81 183 GLY A N 1
ATOM 1497 C CA . GLY A 1 183 ? -12.195 1.541 -8.243 1.00 81.81 183 GLY A CA 1
ATOM 1498 C C . GLY A 1 183 ? -12.212 1.422 -6.712 1.00 81.81 183 GLY A C 1
ATOM 1499 O O . GLY A 1 183 ? -11.510 0.618 -6.113 1.00 81.81 183 GLY A O 1
ATOM 1500 N N . ASN A 1 184 ? -13.028 2.256 -6.055 1.00 85.19 184 ASN A N 1
ATOM 1501 C CA . ASN A 1 184 ? -13.319 2.197 -4.612 1.00 85.19 184 ASN A CA 1
ATOM 1502 C C . ASN A 1 184 ? -12.102 2.093 -3.666 1.00 85.19 184 ASN A C 1
ATOM 1504 O O . ASN A 1 184 ? -12.252 1.663 -2.520 1.00 85.19 184 ASN A O 1
ATOM 1508 N N . VAL A 1 185 ? -10.922 2.538 -4.104 1.00 95.62 185 VAL A N 1
ATOM 1509 C CA . VAL A 1 185 ? -9.724 2.587 -3.265 1.00 95.62 185 VAL A CA 1
ATOM 1510 C C . VAL A 1 185 ? -9.969 3.601 -2.147 1.00 95.62 185 VAL A C 1
ATOM 1512 O O . VAL A 1 185 ? -10.341 4.749 -2.401 1.00 95.62 185 VAL A O 1
ATOM 1515 N N . ARG A 1 186 ? -9.820 3.170 -0.893 1.00 96.19 186 ARG A N 1
ATOM 1516 C CA . ARG A 1 186 ? -10.096 3.990 0.299 1.00 96.19 186 ARG A CA 1
ATOM 1517 C C . ARG A 1 186 ? -8.862 4.629 0.897 1.00 96.19 186 ARG A C 1
ATOM 1519 O O . ARG A 1 186 ? -9.010 5.593 1.644 1.00 96.19 186 ARG A O 1
ATOM 1526 N N . GLU A 1 187 ? -7.684 4.142 0.534 1.00 97.69 187 GLU A N 1
ATOM 1527 C CA . GLU A 1 187 ? -6.425 4.723 0.971 1.00 97.69 187 GLU A CA 1
ATOM 1528 C C . GLU A 1 187 ? -5.325 4.561 -0.076 1.00 97.69 187 GLU A C 1
ATOM 1530 O O . GLU A 1 187 ? -5.216 3.505 -0.697 1.00 97.69 187 GLU A O 1
ATOM 1535 N N . ILE A 1 188 ? -4.520 5.602 -0.277 1.00 98.12 188 ILE A N 1
ATOM 1536 C CA . ILE A 1 188 ? -3.284 5.528 -1.059 1.00 98.12 188 ILE A CA 1
ATOM 1537 C C . ILE A 1 188 ? -2.102 5.882 -0.158 1.00 98.12 188 ILE A C 1
ATOM 1539 O O . ILE A 1 188 ? -2.127 6.903 0.530 1.00 98.12 188 ILE A O 1
ATOM 1543 N N . TRP A 1 189 ? -1.088 5.021 -0.166 1.00 97.88 189 TRP A N 1
ATOM 1544 C CA . TRP A 1 189 ? 0.088 5.110 0.693 1.00 97.88 189 TRP A CA 1
ATOM 1545 C C . TRP A 1 189 ? 1.316 5.563 -0.098 1.00 97.88 189 TRP A C 1
ATOM 1547 O O . TRP A 1 189 ? 1.777 4.858 -1.004 1.00 97.88 189 TRP A O 1
ATOM 1557 N N . PHE A 1 190 ? 1.839 6.739 0.262 1.00 97.06 190 PHE A N 1
ATOM 1558 C CA . PHE A 1 190 ? 3.053 7.329 -0.298 1.00 97.06 190 PHE A CA 1
ATOM 1559 C C . PHE A 1 190 ? 4.189 7.321 0.723 1.00 97.06 190 PHE A C 1
ATOM 1561 O O . PHE A 1 190 ? 4.297 8.212 1.561 1.00 97.06 190 PHE A O 1
ATOM 1568 N N . ASP A 1 191 ? 5.051 6.319 0.615 1.00 89.88 191 ASP A N 1
ATOM 1569 C CA . ASP A 1 191 ? 6.207 6.139 1.493 1.00 89.88 191 ASP A CA 1
ATOM 1570 C C . ASP A 1 191 ? 7.274 7.230 1.326 1.00 89.88 191 ASP A C 1
ATOM 1572 O O . ASP A 1 191 ? 7.672 7.552 0.199 1.00 89.88 191 ASP A O 1
ATOM 1576 N N . GLY A 1 192 ? 7.768 7.775 2.439 1.00 87.69 192 GLY A N 1
ATOM 1577 C CA . GLY A 1 192 ? 8.910 8.685 2.461 1.00 87.69 192 GLY A CA 1
ATOM 1578 C C . GLY A 1 192 ? 10.279 7.998 2.484 1.00 87.69 192 GLY A C 1
ATOM 1579 O O . GLY A 1 192 ? 11.297 8.675 2.297 1.00 87.69 192 GLY A O 1
ATOM 1580 N N . ALA A 1 193 ? 10.347 6.676 2.666 1.00 85.62 193 ALA A N 1
ATOM 1581 C CA . ALA A 1 193 ? 11.600 5.937 2.713 1.00 85.62 193 ALA A CA 1
ATOM 1582 C C . ALA A 1 193 ? 12.390 6.061 1.401 1.00 85.62 193 ALA A C 1
ATOM 1584 O O . ALA A 1 193 ? 11.898 5.852 0.287 1.00 85.62 193 ALA A O 1
ATOM 1585 N N . LYS A 1 194 ? 13.674 6.404 1.542 1.00 87.62 194 LYS A N 1
ATOM 1586 C CA . LYS A 1 194 ? 14.598 6.576 0.422 1.00 87.62 194 LYS A CA 1
ATOM 1587 C C . LYS A 1 194 ? 16.015 6.204 0.835 1.00 87.62 194 LYS A C 1
ATOM 1589 O O . LYS A 1 194 ? 16.538 6.698 1.833 1.00 87.62 194 LYS A O 1
ATOM 1594 N N . GLY A 1 195 ? 16.667 5.352 0.045 1.00 84.00 195 GLY A N 1
ATOM 1595 C CA . GLY A 1 195 ? 18.054 4.961 0.292 1.00 84.00 195 GLY A CA 1
ATOM 1596 C C . GLY A 1 195 ? 19.022 6.149 0.224 1.00 84.00 195 GLY A C 1
ATOM 1597 O O . GLY A 1 195 ? 18.888 7.020 -0.634 1.00 84.00 195 GLY A O 1
ATOM 1598 N N . ALA A 1 196 ? 20.053 6.147 1.075 1.00 83.56 196 ALA A N 1
ATOM 1599 C CA . ALA A 1 196 ? 21.020 7.249 1.196 1.00 83.56 196 ALA A CA 1
ATOM 1600 C C . ALA A 1 196 ? 21.741 7.622 -0.118 1.00 83.56 196 ALA A C 1
ATOM 1602 O O . ALA A 1 196 ? 22.157 8.762 -0.292 1.00 83.56 196 ALA A O 1
ATOM 1603 N N . ASN A 1 197 ? 21.870 6.667 -1.046 1.00 85.56 197 ASN A N 1
ATOM 1604 C CA . ASN A 1 197 ? 22.533 6.847 -2.342 1.00 85.56 197 ASN A CA 1
ATOM 1605 C C . ASN A 1 197 ? 21.546 6.999 -3.514 1.00 85.56 197 ASN A C 1
ATOM 1607 O O . ASN A 1 197 ? 21.951 6.908 -4.674 1.00 85.56 197 ASN A O 1
ATOM 1611 N N . ALA A 1 198 ? 20.247 7.152 -3.245 1.00 87.94 198 ALA A N 1
ATOM 1612 C CA . ALA A 1 198 ? 19.253 7.293 -4.299 1.00 87.94 198 ALA A CA 1
ATOM 1613 C C . ALA A 1 198 ? 19.416 8.642 -5.032 1.00 87.94 198 ALA A C 1
ATOM 1615 O O . ALA A 1 198 ? 19.715 9.651 -4.387 1.00 87.94 198 ALA A O 1
ATOM 1616 N N . PRO A 1 199 ? 19.181 8.696 -6.359 1.00 89.50 199 PRO A N 1
ATOM 1617 C CA . PRO A 1 199 ? 19.205 9.946 -7.112 1.00 89.50 199 PRO A CA 1
ATOM 1618 C C . PRO A 1 199 ? 18.324 11.025 -6.479 1.00 89.50 199 PRO A C 1
ATOM 1620 O O . PRO A 1 199 ? 17.256 10.728 -5.931 1.00 89.50 199 PRO A O 1
ATOM 1623 N N . ASN A 1 200 ? 18.745 12.287 -6.577 1.00 90.44 200 ASN A N 1
ATOM 1624 C CA . ASN A 1 200 ? 17.916 13.399 -6.123 1.00 90.44 200 ASN A CA 1
ATOM 1625 C C . ASN A 1 200 ? 16.614 13.440 -6.930 1.00 90.44 200 ASN A C 1
ATOM 1627 O O . ASN A 1 200 ? 16.622 13.209 -8.136 1.00 90.44 200 ASN A O 1
ATOM 1631 N N . MET A 1 201 ? 15.497 13.662 -6.246 1.00 92.69 201 MET A N 1
ATOM 1632 C CA . MET A 1 201 ? 14.171 13.554 -6.844 1.00 92.69 201 MET A CA 1
ATOM 1633 C C . MET A 1 201 ? 13.208 14.462 -6.090 1.00 92.69 201 MET A C 1
ATOM 1635 O O . MET A 1 201 ? 13.058 14.296 -4.879 1.00 92.69 201 MET A O 1
ATOM 1639 N N . SER A 1 202 ? 12.548 15.357 -6.821 1.00 94.06 202 SER A N 1
ATOM 1640 C CA . SER A 1 202 ? 11.461 16.196 -6.316 1.00 94.06 202 SER A CA 1
ATOM 1641 C C . SER A 1 202 ? 10.129 15.653 -6.829 1.00 94.06 202 SER A C 1
ATOM 1643 O O . SER A 1 202 ? 9.891 15.593 -8.040 1.00 94.06 202 SER A O 1
ATOM 1645 N N . TYR A 1 203 ? 9.262 15.223 -5.917 1.00 94.50 203 TYR A N 1
ATOM 1646 C CA . TYR A 1 203 ? 7.943 14.697 -6.259 1.00 94.50 203 TYR A CA 1
ATOM 1647 C C . TYR A 1 203 ? 6.918 15.829 -6.347 1.00 94.50 203 TYR A C 1
ATOM 1649 O O . TYR A 1 203 ? 6.856 16.696 -5.473 1.00 94.50 203 TYR A O 1
ATOM 1657 N N . TYR A 1 204 ? 6.082 15.817 -7.383 1.00 95.62 204 TYR A N 1
ATOM 1658 C CA . TYR A 1 204 ? 5.026 16.809 -7.595 1.00 95.62 204 TYR A CA 1
ATOM 1659 C C . TYR A 1 204 ? 3.770 16.417 -6.809 1.00 95.62 204 TYR A C 1
ATOM 1661 O O . TYR A 1 204 ? 2.695 16.227 -7.372 1.00 95.62 204 TYR A O 1
ATOM 1669 N N . PHE A 1 205 ? 3.907 16.291 -5.485 1.00 94.25 205 PHE A N 1
ATOM 1670 C CA . PHE A 1 205 ? 2.831 15.829 -4.602 1.00 94.25 205 PHE A CA 1
ATOM 1671 C C . PHE A 1 205 ? 1.541 16.640 -4.738 1.00 94.25 205 PHE A C 1
ATOM 1673 O O . PHE A 1 205 ? 0.463 16.065 -4.653 1.00 94.25 205 PHE A O 1
ATOM 1680 N N . GLY A 1 206 ? 1.627 17.948 -5.006 1.00 94.50 206 GLY A N 1
ATOM 1681 C CA . GLY A 1 206 ? 0.446 18.773 -5.276 1.00 94.50 206 GLY A CA 1
ATOM 1682 C C . GLY A 1 206 ? -0.395 18.241 -6.443 1.00 94.50 206 GLY A C 1
ATOM 1683 O O . GLY A 1 206 ? -1.605 18.070 -6.295 1.00 94.50 206 GLY A O 1
ATOM 1684 N N . ASP A 1 207 ? 0.253 17.902 -7.560 1.00 96.00 207 ASP A N 1
ATOM 1685 C CA . ASP A 1 207 ? -0.407 17.340 -8.742 1.00 96.00 207 ASP A CA 1
ATOM 1686 C C . ASP A 1 207 ? -0.896 15.910 -8.479 1.00 96.00 207 ASP A C 1
ATOM 1688 O O . ASP A 1 207 ? -2.004 15.541 -8.874 1.00 96.00 207 ASP A O 1
ATOM 1692 N N . TRP A 1 208 ? -0.100 15.108 -7.762 1.00 96.75 208 TRP A N 1
ATOM 1693 C CA . TRP A 1 208 ? -0.463 13.734 -7.401 1.00 96.75 208 TRP A CA 1
ATOM 1694 C C . TRP A 1 208 ? -1.717 13.713 -6.530 1.00 96.75 208 TRP A C 1
ATOM 1696 O O . TRP A 1 208 ? -2.668 12.992 -6.821 1.00 96.75 208 TRP A O 1
ATOM 1706 N N . PHE A 1 209 ? -1.760 14.549 -5.493 1.00 95.94 209 PHE A N 1
ATOM 1707 C CA . PHE A 1 209 ? -2.908 14.653 -4.601 1.00 95.94 209 PHE A CA 1
ATOM 1708 C C . PHE A 1 209 ? -4.134 15.186 -5.338 1.00 95.94 209 PHE A C 1
ATOM 1710 O O . PHE A 1 209 ? -5.226 14.662 -5.131 1.00 95.94 209 PHE A O 1
ATOM 1717 N N . ALA A 1 210 ? -3.976 16.181 -6.218 1.00 96.00 210 ALA A N 1
ATOM 1718 C CA . ALA A 1 210 ? -5.079 16.697 -7.023 1.00 96.00 210 ALA A CA 1
ATOM 1719 C C . ALA A 1 210 ? -5.713 15.596 -7.892 1.00 96.00 210 ALA A C 1
ATOM 1721 O O . ALA A 1 210 ? -6.929 15.410 -7.839 1.00 96.00 210 ALA A O 1
ATOM 1722 N N . MET A 1 211 ? -4.897 14.805 -8.599 1.00 95.94 211 MET A N 1
ATOM 1723 C CA . MET A 1 211 ? -5.381 13.677 -9.403 1.00 95.94 211 MET A CA 1
ATOM 1724 C C . MET A 1 211 ? -6.064 12.609 -8.542 1.00 95.94 211 MET A C 1
ATOM 1726 O O . MET A 1 211 ? -7.135 12.118 -8.894 1.00 95.94 211 MET A O 1
ATOM 1730 N N . VAL A 1 212 ? -5.479 12.267 -7.390 1.00 96.19 212 VAL A N 1
ATOM 1731 C CA . VAL A 1 212 ? -6.072 11.304 -6.453 1.00 96.19 212 VAL A CA 1
ATOM 1732 C C . VAL A 1 212 ? -7.479 11.747 -6.034 1.00 96.19 212 VAL A C 1
ATOM 1734 O O . VAL A 1 212 ? -8.401 10.934 -6.039 1.00 96.19 212 VAL A O 1
ATOM 1737 N N . ARG A 1 213 ? -7.677 13.036 -5.723 1.00 93.81 213 ARG A N 1
ATOM 1738 C CA . ARG A 1 213 ? -9.000 13.576 -5.357 1.00 93.81 213 ARG A CA 1
ATOM 1739 C C . ARG A 1 213 ? -9.985 13.598 -6.508 1.00 93.81 213 ARG A C 1
ATOM 1741 O O . ARG A 1 213 ? -11.172 13.385 -6.272 1.00 93.81 213 ARG A O 1
ATOM 1748 N N . GLU A 1 214 ? -9.507 13.886 -7.713 1.00 94.38 214 GLU A N 1
ATOM 1749 C CA . GLU A 1 214 ? -10.338 13.886 -8.913 1.00 94.38 214 GLU A CA 1
ATOM 1750 C C . GLU A 1 214 ? -10.871 12.480 -9.208 1.00 94.38 214 GLU A C 1
ATOM 1752 O O . GLU A 1 214 ? -12.061 12.311 -9.472 1.00 94.38 214 GLU A O 1
ATOM 1757 N N . LEU A 1 215 ? -10.012 11.464 -9.101 1.00 94.75 215 LEU A N 1
ATOM 1758 C CA . LEU A 1 215 ? -10.370 10.079 -9.404 1.00 94.75 215 LEU A CA 1
ATOM 1759 C C . LEU A 1 215 ? -11.135 9.396 -8.263 1.00 94.75 215 LEU A C 1
ATOM 1761 O O . LEU A 1 215 ? -12.025 8.588 -8.523 1.00 94.75 215 LEU A O 1
ATOM 1765 N N . GLN A 1 216 ? -10.796 9.694 -7.006 1.00 93.62 216 GLN A N 1
ATOM 1766 C CA . GLN A 1 216 ? -11.349 9.029 -5.825 1.00 93.62 216 GLN A CA 1
ATOM 1767 C C . GLN A 1 216 ? -11.650 10.046 -4.713 1.00 93.62 216 GLN A C 1
ATOM 1769 O O . GLN A 1 216 ? -10.862 10.276 -3.802 1.00 93.62 216 GLN A O 1
ATOM 1774 N N . THR A 1 217 ? -12.841 10.643 -4.728 1.00 89.00 217 THR A N 1
ATOM 1775 C CA . THR A 1 217 ? -13.212 11.731 -3.795 1.00 89.00 217 THR A CA 1
ATOM 1776 C C . THR A 1 217 ? -13.232 11.330 -2.315 1.00 89.00 217 THR A C 1
ATOM 1778 O O . THR A 1 217 ? -13.042 12.179 -1.448 1.00 89.00 217 THR A O 1
ATOM 1781 N N . SER A 1 218 ? -13.457 10.047 -2.014 1.00 88.38 218 SER A N 1
ATOM 1782 C CA . SER A 1 218 ? -13.541 9.517 -0.641 1.00 88.38 218 SER A CA 1
ATOM 1783 C C . SER A 1 218 ? -12.254 8.866 -0.117 1.00 88.38 218 SER A C 1
ATOM 1785 O O . SER A 1 218 ? -12.273 8.317 0.984 1.00 88.38 218 SER A O 1
ATOM 1787 N N . ILE A 1 219 ? -11.175 8.868 -0.906 1.00 95.69 219 ILE A N 1
ATOM 1788 C CA . ILE A 1 219 ? -9.898 8.242 -0.539 1.00 95.69 219 ILE A CA 1
ATOM 1789 C C . ILE A 1 219 ? -9.172 9.072 0.522 1.00 95.69 219 ILE A C 1
ATOM 1791 O O . ILE A 1 219 ? -9.212 10.303 0.473 1.00 95.69 219 ILE A O 1
ATOM 1795 N N . ASN A 1 220 ? -8.482 8.415 1.448 1.00 96.38 220 ASN A N 1
ATOM 1796 C CA . ASN A 1 220 ? -7.490 9.068 2.295 1.00 96.38 220 ASN A CA 1
ATOM 1797 C C . ASN A 1 220 ? -6.097 8.945 1.678 1.00 96.38 220 ASN A C 1
ATOM 1799 O O . ASN A 1 220 ? -5.748 7.928 1.083 1.00 96.38 220 ASN A O 1
ATOM 1803 N N . ILE A 1 221 ? -5.306 10.000 1.809 1.00 97.12 221 ILE A N 1
ATOM 1804 C CA . ILE A 1 221 ? -3.925 10.037 1.347 1.00 97.12 221 ILE A CA 1
ATOM 1805 C C . ILE A 1 221 ? -3.003 9.986 2.560 1.00 97.12 221 ILE A C 1
ATOM 1807 O O . ILE A 1 221 ? -2.973 10.936 3.355 1.00 97.12 221 ILE A O 1
ATOM 1811 N N . PHE A 1 222 ? -2.245 8.898 2.657 1.00 95.69 222 PHE A N 1
ATOM 1812 C CA . PHE A 1 222 ? -1.133 8.776 3.583 1.00 95.69 222 PHE A CA 1
ATOM 1813 C C . PHE A 1 222 ? 0.163 9.253 2.923 1.00 95.69 222 PHE A C 1
ATOM 1815 O O . PHE A 1 222 ? 0.487 8.870 1.796 1.00 95.69 222 PHE A O 1
ATOM 1822 N N . SER A 1 223 ? 0.926 10.053 3.660 1.00 90.00 223 SER A N 1
ATOM 1823 C CA . SER A 1 223 ? 2.377 10.175 3.500 1.00 90.00 223 SER A CA 1
ATOM 1824 C C . SER A 1 223 ? 2.992 10.522 4.851 1.00 90.00 223 SER A C 1
ATOM 1826 O O . SER A 1 223 ? 2.260 10.864 5.783 1.00 90.00 223 SER A O 1
ATOM 1828 N N . ASP A 1 224 ? 4.320 10.549 4.952 1.00 78.94 224 ASP A N 1
ATOM 1829 C CA . ASP A 1 224 ? 5.028 10.975 6.166 1.00 78.94 224 ASP A CA 1
ATOM 1830 C C . ASP A 1 224 ? 4.456 12.260 6.794 1.00 78.94 224 ASP A C 1
ATOM 1832 O O . ASP A 1 224 ? 4.388 12.376 8.018 1.00 78.94 224 ASP A O 1
ATOM 1836 N N . ALA A 1 225 ? 3.990 13.205 5.967 1.00 71.69 225 ALA A N 1
ATOM 1837 C CA . ALA A 1 225 ? 3.477 14.505 6.400 1.00 71.69 225 ALA A CA 1
ATOM 1838 C C . ALA A 1 225 ? 1.967 14.732 6.154 1.00 71.69 225 ALA A C 1
ATOM 1840 O O . ALA A 1 225 ? 1.477 15.830 6.424 1.00 71.69 225 ALA A O 1
ATOM 1841 N N . GLY A 1 226 ? 1.213 13.750 5.647 1.00 80.81 226 GLY A N 1
ATOM 1842 C CA . GLY A 1 226 ? -0.194 13.935 5.245 1.00 80.81 226 GLY A CA 1
ATOM 1843 C C . GLY A 1 226 ? -0.413 13.918 3.725 1.00 80.81 226 GLY A C 1
ATOM 1844 O O . GLY A 1 226 ? 0.455 13.468 2.987 1.00 80.81 226 GLY A O 1
ATOM 1845 N N . PRO A 1 227 ? -1.548 14.392 3.186 1.00 89.75 227 PRO A N 1
ATOM 1846 C CA . PRO A 1 227 ? -2.413 15.434 3.731 1.00 89.75 227 PRO A CA 1
ATOM 1847 C C . PRO A 1 227 ? -3.679 14.952 4.457 1.00 89.75 227 PRO A C 1
ATOM 1849 O O . PRO A 1 227 ? -4.425 15.807 4.925 1.00 89.75 227 PRO A O 1
ATOM 1852 N N . ASP A 1 228 ? -3.976 13.649 4.534 1.00 90.19 228 ASP A N 1
ATOM 1853 C CA . ASP A 1 228 ? -5.110 13.164 5.348 1.00 90.19 228 ASP A CA 1
ATOM 1854 C C . ASP A 1 228 ? -4.680 12.329 6.539 1.00 90.19 228 ASP A C 1
ATOM 1856 O O . ASP A 1 228 ? -5.334 12.391 7.575 1.00 90.19 228 ASP A O 1
ATOM 1860 N N . VAL A 1 229 ? -3.628 11.535 6.371 1.00 86.69 229 VAL A N 1
ATOM 1861 C CA . VAL A 1 229 ? -3.085 10.638 7.388 1.00 86.69 229 VAL A CA 1
ATOM 1862 C C . VAL A 1 229 ? -1.574 10.800 7.364 1.00 86.69 229 VAL A C 1
ATOM 1864 O O . VAL A 1 229 ? -0.981 10.882 6.287 1.00 86.69 229 VAL A O 1
ATOM 1867 N N . ARG A 1 230 ? -0.958 10.922 8.539 1.00 85.12 230 ARG A N 1
ATOM 1868 C CA . ARG A 1 230 ? 0.491 11.123 8.660 1.00 85.12 230 ARG A CA 1
ATOM 1869 C C . ARG A 1 230 ? 1.165 9.931 9.312 1.00 85.12 230 ARG A C 1
ATOM 1871 O O . ARG A 1 230 ? 0.554 9.233 10.119 1.00 85.12 230 ARG A O 1
ATOM 1878 N N . TRP A 1 231 ? 2.456 9.777 9.065 1.00 78.56 231 TRP A N 1
ATOM 1879 C CA . TRP A 1 231 ? 3.251 8.793 9.781 1.00 78.56 231 TRP A CA 1
ATOM 1880 C C . TRP A 1 231 ? 3.382 9.145 11.272 1.00 78.56 231 TRP A C 1
ATOM 1882 O O . TRP A 1 231 ? 3.538 10.313 11.656 1.00 78.56 231 TRP A O 1
ATOM 1892 N N . VAL A 1 232 ? 3.328 8.130 12.142 1.00 72.69 232 VAL A N 1
ATOM 1893 C CA . VAL A 1 232 ? 3.509 8.312 13.592 1.00 72.69 232 VAL A CA 1
ATOM 1894 C C . VAL A 1 232 ? 4.960 8.634 13.978 1.00 72.69 232 VAL A C 1
ATOM 1896 O O . VAL A 1 232 ? 5.206 9.185 15.055 1.00 72.69 232 VAL A O 1
ATOM 1899 N N . GLY A 1 233 ? 5.926 8.337 13.104 1.00 64.12 233 GLY A N 1
ATOM 1900 C CA . GLY A 1 233 ? 7.344 8.625 13.329 1.00 64.12 233 GLY A CA 1
ATOM 1901 C C . GLY A 1 233 ? 8.186 7.426 13.770 1.00 64.12 233 GLY A C 1
ATOM 1902 O O . GLY A 1 233 ? 9.331 7.624 14.178 1.00 64.12 233 GLY A O 1
ATOM 1903 N N . ASN A 1 234 ? 7.628 6.210 13.769 1.00 61.31 234 ASN A N 1
ATOM 1904 C CA . ASN A 1 234 ? 8.372 4.963 13.949 1.00 61.31 234 ASN A CA 1
ATOM 1905 C C . ASN A 1 234 ? 7.576 3.746 13.454 1.00 61.31 234 ASN A C 1
ATOM 1907 O O . ASN A 1 234 ? 6.354 3.762 13.489 1.00 61.31 234 ASN A O 1
ATOM 1911 N N . GLU A 1 235 ? 8.294 2.669 13.141 1.00 58.38 235 GLU A N 1
ATOM 1912 C CA . GLU A 1 235 ? 7.736 1.353 12.779 1.00 58.38 235 GLU A CA 1
ATOM 1913 C C . GLU A 1 235 ? 7.752 0.365 13.970 1.00 58.38 235 GLU A C 1
ATOM 1915 O O . GLU A 1 235 ? 7.859 -0.854 13.818 1.00 58.38 235 GLU A O 1
ATOM 1920 N N . LYS A 1 236 ? 7.762 0.885 15.206 1.00 51.59 236 LYS A N 1
ATOM 1921 C CA . LYS A 1 236 ? 7.973 0.116 16.443 1.00 51.59 236 LYS A CA 1
ATOM 1922 C C . LYS A 1 236 ? 6.836 0.340 17.438 1.00 51.59 236 LYS A C 1
ATOM 1924 O O . LYS A 1 236 ? 7.075 0.977 18.449 1.00 51.59 236 LYS A O 1
ATOM 1929 N N . ASP A 1 237 ? 5.642 -0.201 17.187 1.00 48.78 237 ASP A N 1
ATOM 1930 C CA . ASP A 1 237 ? 4.502 -0.389 18.127 1.00 48.78 237 ASP A CA 1
ATOM 1931 C C . ASP A 1 237 ? 4.392 0.603 19.320 1.00 48.78 237 ASP A C 1
ATOM 1933 O O . ASP A 1 237 ? 4.177 0.216 20.471 1.00 48.78 237 ASP A O 1
ATOM 1937 N N . SER A 1 238 ? 4.649 1.898 19.107 1.00 38.94 238 SER A N 1
ATOM 1938 C CA . SER A 1 238 ? 4.714 2.903 20.173 1.00 38.94 238 SER A CA 1
ATOM 1939 C C . SER A 1 238 ? 4.491 4.297 19.595 1.00 38.94 238 SER A C 1
ATOM 1941 O O . SER A 1 238 ? 5.448 4.976 19.210 1.00 38.94 238 SER A O 1
ATOM 1943 N N . PRO A 1 239 ? 3.239 4.779 19.556 1.00 38.19 239 PRO A N 1
ATOM 1944 C CA . PRO A 1 239 ? 2.990 6.190 19.323 1.00 38.19 239 PRO A CA 1
ATOM 1945 C C . PRO A 1 239 ? 3.673 7.014 20.422 1.00 38.19 239 PRO A C 1
ATOM 1947 O O . PRO A 1 239 ? 3.501 6.753 21.615 1.00 38.19 239 PRO A O 1
ATOM 1950 N N . GLY A 1 240 ? 4.455 8.027 20.037 1.00 38.34 240 GLY A N 1
ATOM 1951 C CA . GLY A 1 240 ? 4.954 9.015 20.994 1.00 38.34 240 GLY A CA 1
ATOM 1952 C C . GLY A 1 240 ? 3.787 9.653 21.762 1.00 38.34 240 GLY A C 1
ATOM 1953 O O . GLY A 1 240 ? 2.677 9.746 21.240 1.00 38.34 240 GLY A O 1
ATOM 1954 N N . ALA A 1 241 ? 4.029 10.117 22.993 1.00 31.11 241 ALA A N 1
ATOM 1955 C CA . ALA A 1 241 ? 3.022 10.545 23.983 1.00 31.11 241 ALA A CA 1
ATOM 1956 C C . ALA A 1 241 ? 2.007 11.641 23.548 1.00 31.11 241 ALA A C 1
ATOM 1958 O O . ALA A 1 241 ? 1.146 12.029 24.334 1.00 31.11 241 ALA A O 1
ATOM 1959 N N . HIS A 1 242 ? 2.074 12.135 22.309 1.00 34.94 242 HIS A N 1
ATOM 1960 C CA . HIS A 1 242 ? 1.247 13.211 21.756 1.00 34.94 242 HIS A CA 1
ATOM 1961 C C . HIS A 1 242 ? 0.653 12.880 20.370 1.00 34.94 242 HIS A C 1
ATOM 1963 O O . HIS A 1 242 ? 0.369 13.785 19.588 1.00 34.94 242 HIS A O 1
ATOM 1969 N N . ALA A 1 243 ? 0.471 11.597 20.042 1.00 35.16 243 ALA A N 1
ATOM 1970 C CA . ALA A 1 243 ? -0.059 11.154 18.749 1.00 35.16 243 ALA A CA 1
ATOM 1971 C C . ALA A 1 243 ? -1.457 11.731 18.413 1.00 35.16 243 ALA A C 1
ATOM 1973 O O . ALA A 1 243 ? -1.706 12.099 17.274 1.00 35.16 243 ALA A O 1
ATOM 1974 N N . GLY A 1 244 ? -2.347 11.912 19.393 1.00 30.06 244 GLY A N 1
ATOM 1975 C CA . GLY A 1 244 ? -3.722 12.388 19.157 1.00 30.06 244 GLY A CA 1
ATOM 1976 C C . GLY A 1 244 ? -3.921 13.904 18.997 1.00 30.06 244 GLY A C 1
ATOM 1977 O O . GLY A 1 244 ? -5.057 14.360 19.085 1.00 30.06 244 GLY A O 1
ATOM 1978 N N . GLN A 1 245 ? -2.862 14.704 18.851 1.00 34.25 245 GLN A N 1
ATOM 1979 C CA . GLN A 1 245 ? -2.980 16.161 18.681 1.00 34.25 245 GLN A CA 1
ATOM 1980 C C . GLN A 1 245 ? -3.007 16.531 17.178 1.00 34.25 245 GLN A C 1
ATOM 1982 O O . GLN A 1 245 ? -2.327 15.851 16.401 1.00 34.25 245 GLN A O 1
ATOM 1987 N N . PRO A 1 246 ? -3.747 17.587 16.761 1.00 34.97 246 PRO A N 1
ATOM 1988 C CA . PRO A 1 246 ? -3.681 18.150 15.400 1.00 34.97 246 PRO A CA 1
ATOM 1989 C C . PRO A 1 246 ? -2.228 18.407 14.996 1.00 34.97 246 PRO A C 1
ATOM 1991 O O . PRO A 1 246 ? -1.394 18.543 15.872 1.00 34.97 246 PRO A O 1
ATOM 1994 N N . SER A 1 247 ? -1.862 18.478 13.719 1.00 40.53 247 SER A N 1
ATOM 1995 C CA . SER A 1 247 ? -0.488 18.856 13.342 1.00 40.53 247 SER A CA 1
ATOM 1996 C C . SER A 1 247 ? -0.501 19.923 12.265 1.00 40.53 247 SER A C 1
ATOM 1998 O O . SER A 1 247 ? -1.400 19.962 11.429 1.00 40.53 247 SER A O 1
ATOM 2000 N N . THR A 1 248 ? 0.488 20.813 12.282 1.00 38.22 248 THR A N 1
ATOM 2001 C CA . THR A 1 248 ? 0.688 21.773 11.199 1.00 38.22 248 THR A CA 1
ATOM 2002 C C . THR A 1 248 ? 1.172 21.028 9.957 1.00 38.22 248 THR A C 1
ATOM 2004 O O . THR A 1 248 ? 2.342 20.655 9.852 1.00 38.22 248 THR A O 1
ATOM 2007 N N . GLY A 1 249 ? 0.271 20.834 8.991 1.00 37.50 249 GLY A N 1
ATOM 2008 C CA . GLY A 1 249 ? 0.654 20.575 7.611 1.00 37.50 249 GLY A CA 1
ATOM 2009 C C . GLY A 1 249 ? 1.290 21.848 7.073 1.00 37.50 249 GLY A C 1
ATOM 2010 O O . GLY A 1 249 ? 0.604 22.717 6.539 1.00 37.50 249 GLY A O 1
ATOM 2011 N N . HIS A 1 250 ? 2.598 22.027 7.273 1.00 33.41 250 HIS A N 1
ATOM 2012 C CA . HIS A 1 250 ? 3.300 23.105 6.586 1.00 33.41 250 HIS A CA 1
ATOM 2013 C C . HIS A 1 250 ? 2.998 22.940 5.098 1.00 33.41 250 HIS A C 1
ATOM 2015 O O . HIS A 1 250 ? 3.174 21.847 4.562 1.00 33.41 250 HIS A O 1
ATOM 2021 N N . HIS A 1 251 ? 2.491 24.006 4.467 1.00 30.97 251 HIS A N 1
ATOM 2022 C CA . HIS A 1 251 ? 2.320 24.097 3.019 1.00 30.97 251 HIS A CA 1
ATOM 2023 C C . HIS A 1 251 ? 3.511 23.418 2.356 1.00 30.97 251 HIS A C 1
ATOM 2025 O O . HIS A 1 251 ? 4.614 23.935 2.494 1.00 30.97 251 HIS A O 1
ATOM 2031 N N . CYS A 1 252 ? 3.272 22.256 1.738 1.00 34.72 252 CYS A N 1
ATOM 2032 C CA . CYS A 1 252 ? 4.277 21.345 1.200 1.00 34.72 252 CYS A CA 1
ATOM 2033 C C . CYS A 1 252 ? 5.367 22.133 0.453 1.00 34.72 252 CYS A C 1
ATOM 2035 O O . CYS A 1 252 ? 5.139 22.531 -0.694 1.00 34.72 252 CYS A O 1
ATOM 2037 N N . PRO A 1 253 ? 6.533 22.418 1.064 1.00 27.84 253 PRO A N 1
ATOM 2038 C CA . PRO A 1 253 ? 7.577 23.147 0.386 1.00 27.84 253 PRO A CA 1
ATOM 2039 C C . PRO A 1 253 ? 8.524 22.098 -0.170 1.00 27.84 253 PRO A C 1
ATOM 2041 O O . PRO A 1 253 ? 9.492 21.776 0.494 1.00 27.84 253 PRO A O 1
ATOM 2044 N N . LEU A 1 254 ? 8.181 21.544 -1.338 1.00 33.53 254 LEU A N 1
ATOM 2045 C CA . LEU A 1 254 ? 9.053 20.962 -2.379 1.00 33.53 254 LEU A CA 1
ATOM 2046 C C . LEU A 1 254 ? 10.210 20.000 -2.017 1.00 33.53 254 LEU A C 1
ATOM 2048 O O . LEU A 1 254 ? 10.821 19.458 -2.930 1.00 33.53 254 LEU A O 1
ATOM 2052 N N . GLU A 1 255 ? 10.488 19.692 -0.759 1.00 31.31 255 GLU A N 1
ATOM 2053 C CA . GLU A 1 255 ? 11.565 18.816 -0.318 1.00 31.31 255 GLU A CA 1
ATOM 2054 C C . GLU A 1 255 ? 11.097 18.077 0.937 1.00 31.31 255 GLU A C 1
ATOM 2056 O O . GLU A 1 255 ? 10.983 18.625 2.031 1.00 31.31 255 GLU A O 1
ATOM 2061 N N . MET A 1 256 ? 10.805 16.790 0.762 1.00 37.00 256 MET A N 1
ATOM 2062 C CA . MET A 1 256 ? 10.405 15.843 1.806 1.00 37.00 256 MET A CA 1
ATOM 2063 C C . MET A 1 256 ? 11.627 15.426 2.650 1.00 37.00 256 MET A C 1
ATOM 2065 O O . MET A 1 256 ? 11.884 14.247 2.872 1.00 37.00 256 MET A O 1
ATOM 2069 N N . GLN A 1 257 ? 12.460 16.387 3.055 1.00 31.97 257 GLN A N 1
ATOM 2070 C CA . GLN A 1 257 ? 13.652 16.143 3.860 1.00 31.97 257 GLN A CA 1
ATOM 2071 C C . GLN A 1 257 ? 13.426 16.638 5.287 1.00 31.97 257 GLN A C 1
ATOM 2073 O O . GLN A 1 257 ? 13.377 17.832 5.559 1.00 31.97 257 GLN A O 1
ATOM 2078 N N . ALA A 1 258 ? 13.334 15.657 6.190 1.00 29.83 258 ALA A N 1
ATOM 2079 C CA . ALA A 1 258 ? 13.333 15.778 7.646 1.00 29.83 258 ALA A CA 1
ATOM 2080 C C . ALA A 1 258 ? 12.020 16.234 8.316 1.00 29.83 258 ALA A C 1
ATOM 2082 O O . ALA A 1 258 ? 12.015 17.186 9.094 1.00 29.83 258 ALA A O 1
ATOM 2083 N N . PHE A 1 259 ? 10.934 15.468 8.159 1.00 37.53 259 PHE A N 1
ATOM 2084 C CA . PHE A 1 259 ? 9.901 15.430 9.204 1.00 37.53 259 PHE A CA 1
ATOM 2085 C C . PHE A 1 259 ? 10.291 14.401 10.270 1.00 37.53 259 PHE A C 1
ATOM 2087 O O . PHE A 1 259 ? 9.932 13.230 10.236 1.00 37.53 259 PHE A O 1
ATOM 2094 N N . ILE A 1 260 ? 11.102 14.867 11.221 1.00 36.31 260 ILE A N 1
ATOM 2095 C CA . ILE A 1 260 ? 11.411 14.155 12.462 1.00 36.31 260 ILE A CA 1
ATOM 2096 C C . ILE A 1 260 ? 10.119 14.053 13.279 1.00 36.31 260 ILE A C 1
ATOM 2098 O O . ILE A 1 260 ? 9.466 15.071 13.512 1.00 36.31 260 ILE A O 1
ATOM 2102 N N . SER A 1 261 ? 9.788 12.827 13.700 1.00 41.38 261 SER A N 1
ATOM 2103 C CA . SER A 1 261 ? 8.821 12.438 14.739 1.00 41.38 261 SER A CA 1
ATOM 2104 C C . SER A 1 261 ? 8.218 13.623 15.504 1.00 41.38 261 SER A C 1
ATOM 2106 O O . SER A 1 261 ? 8.757 14.056 16.529 1.00 41.38 261 SER A O 1
ATOM 2108 N N . THR A 1 262 ? 7.116 14.182 15.007 1.00 41.59 262 THR A N 1
ATOM 2109 C CA . THR A 1 262 ? 6.493 15.323 15.673 1.00 41.59 262 THR A CA 1
ATOM 2110 C C . THR A 1 262 ? 5.418 14.819 16.636 1.00 41.59 262 THR A C 1
ATOM 2112 O O . THR A 1 262 ? 4.459 14.167 16.205 1.00 41.59 262 THR A O 1
ATOM 2115 N N . PRO A 1 263 ? 5.531 15.096 17.951 1.00 47.00 263 PRO A N 1
ATOM 2116 C CA . PRO A 1 263 ? 4.335 15.158 18.782 1.00 47.00 263 PRO A CA 1
ATOM 2117 C C . PRO A 1 263 ? 3.340 16.107 18.102 1.00 47.00 263 PRO A C 1
ATOM 2119 O O . PRO A 1 263 ? 3.771 17.107 17.527 1.00 47.00 263 PRO A O 1
ATOM 2122 N N . GLY A 1 264 ? 2.041 15.790 18.093 1.00 47.22 264 GLY A N 1
ATOM 2123 C CA . GLY A 1 264 ? 1.097 16.663 17.398 1.00 47.22 264 GLY A CA 1
ATOM 2124 C C . GLY A 1 264 ? 1.125 18.088 17.975 1.00 47.22 264 GLY A C 1
ATOM 2125 O O . GLY A 1 264 ? 1.452 18.313 19.142 1.00 47.22 264 GLY A O 1
ATOM 2126 N N . ASP A 1 265 ? 0.839 19.048 17.111 1.00 59.41 265 ASP A N 1
ATOM 2127 C CA . ASP A 1 265 ? 0.809 20.482 17.342 1.00 59.41 265 ASP A CA 1
ATOM 2128 C C . ASP A 1 265 ? -0.568 20.944 17.875 1.00 59.41 265 ASP A C 1
ATOM 2130 O O . ASP A 1 265 ? -1.545 21.012 17.124 1.00 59.41 265 ASP A O 1
ATOM 2134 N N . PRO A 1 266 ? -0.679 21.361 19.148 1.00 51.25 266 PRO A N 1
ATOM 2135 C CA . PRO A 1 266 ? -1.929 21.897 19.691 1.00 51.25 266 PRO A CA 1
ATOM 2136 C C . PRO A 1 266 ? -2.394 23.206 19.018 1.00 51.25 266 PRO A C 1
ATOM 2138 O O . PRO A 1 266 ? -3.481 23.692 19.329 1.00 51.25 266 PRO A O 1
ATOM 2141 N N . LYS A 1 267 ? -1.597 23.794 18.112 1.00 62.41 267 LYS A N 1
ATOM 2142 C CA . LYS A 1 267 ? -1.961 24.931 17.248 1.00 62.41 267 LYS A CA 1
ATOM 2143 C C . LYS A 1 267 ? -2.088 24.544 15.765 1.00 62.41 267 LYS A C 1
ATOM 2145 O O . LYS A 1 267 ? -2.120 25.432 14.914 1.00 62.41 267 LYS A O 1
ATOM 2150 N N . GLY A 1 268 ? -2.157 23.247 15.460 1.00 61.66 268 GLY A N 1
ATOM 2151 C CA . GLY A 1 268 ? -2.307 22.716 14.109 1.00 61.66 268 GLY A CA 1
ATOM 2152 C C . GLY A 1 268 ? -3.527 23.281 13.381 1.00 61.66 268 GLY A C 1
ATOM 2153 O O . GLY A 1 268 ? -4.614 23.385 13.947 1.00 61.66 268 GLY A O 1
ATOM 2154 N N . THR A 1 269 ? -3.344 23.640 12.112 1.00 75.38 269 THR A N 1
ATOM 2155 C CA . THR A 1 269 ? -4.411 24.145 11.235 1.00 75.38 269 THR A CA 1
ATOM 2156 C C . THR A 1 269 ? -5.195 23.039 10.543 1.00 75.38 269 THR A C 1
ATOM 2158 O O . THR A 1 269 ? -6.301 23.289 10.071 1.00 75.38 269 THR A O 1
ATOM 2161 N N . ASP A 1 270 ? -4.643 21.825 10.512 1.00 73.94 270 ASP A N 1
ATOM 2162 C CA . ASP A 1 270 ? -5.168 20.692 9.761 1.00 73.94 270 ASP A CA 1
ATOM 2163 C C . ASP A 1 270 ? -5.403 19.488 10.677 1.00 73.94 270 ASP A C 1
ATOM 2165 O O . ASP A 1 270 ? -4.653 19.225 11.624 1.00 73.94 270 ASP A O 1
ATOM 2169 N N . TRP A 1 271 ? -6.474 18.744 10.394 1.00 72.06 271 TRP A N 1
ATOM 2170 C CA . TRP A 1 271 ? -6.736 17.476 11.062 1.00 72.06 271 TRP A CA 1
ATOM 2171 C C . TRP A 1 271 ? -5.916 16.378 10.380 1.00 72.06 271 TRP A C 1
ATOM 2173 O O . TRP A 1 271 ? -6.255 15.953 9.278 1.00 72.06 271 TRP A O 1
ATOM 2183 N N . LEU A 1 272 ? -4.832 15.945 11.026 1.00 79.38 272 LEU A N 1
ATOM 2184 C CA . LEU A 1 272 ? -3.865 14.974 10.503 1.00 79.38 272 LEU A CA 1
ATOM 2185 C C . LEU A 1 272 ? -3.618 13.867 11.543 1.00 79.38 272 LEU A C 1
ATOM 2187 O O . LEU A 1 272 ? -2.645 13.936 12.306 1.00 79.38 272 LEU A O 1
ATOM 2191 N N . PRO A 1 273 ? -4.522 12.875 11.639 1.00 74.44 273 PRO A N 1
ATOM 2192 C CA . PRO A 1 273 ? -4.353 11.759 12.550 1.00 74.44 273 PRO A CA 1
ATOM 2193 C C . PRO A 1 273 ? -3.119 10.935 12.152 1.00 74.44 273 PRO A C 1
ATOM 2195 O O . PRO A 1 273 ? -2.853 10.762 10.958 1.00 74.44 273 PRO A O 1
ATOM 2198 N N . PRO A 1 274 ? -2.345 10.438 13.130 1.00 76.06 274 PRO A N 1
ATOM 2199 C CA . PRO A 1 274 ? -1.233 9.555 12.845 1.00 76.06 274 PRO A CA 1
ATOM 2200 C C . PRO A 1 274 ? -1.707 8.125 12.614 1.00 76.06 274 PRO A C 1
ATOM 2202 O O . PRO A 1 274 ? -2.564 7.613 13.337 1.00 76.06 274 PRO A O 1
ATOM 2205 N N . GLU A 1 275 ? -1.059 7.458 11.677 1.00 80.38 275 GLU A N 1
ATOM 2206 C CA . GLU A 1 275 ? -1.145 6.021 11.486 1.00 80.38 275 GLU A CA 1
ATOM 2207 C C . GLU A 1 275 ? 0.097 5.339 12.057 1.00 80.38 275 GLU A C 1
ATOM 2209 O O . GLU A 1 275 ? 1.221 5.814 11.881 1.00 80.38 275 GLU A O 1
ATOM 2214 N N . CYS A 1 276 ? -0.131 4.249 12.791 1.00 76.25 276 CYS A N 1
ATOM 2215 C CA . CYS A 1 276 ? 0.921 3.417 13.362 1.00 76.25 276 CYS A CA 1
ATOM 2216 C C . CYS A 1 276 ? 1.076 2.165 12.504 1.00 76.25 276 CYS A C 1
ATOM 2218 O O . CYS A 1 276 ? 0.321 1.205 12.661 1.00 76.25 276 CYS A O 1
ATOM 2220 N N . ASP A 1 277 ? 2.054 2.175 11.615 1.00 75.44 277 ASP A N 1
ATOM 2221 C CA . ASP A 1 277 ? 2.422 1.031 10.803 1.00 75.44 277 ASP A CA 1
ATOM 2222 C C . ASP A 1 277 ? 3.434 0.153 11.550 1.00 75.44 277 ASP A C 1
ATOM 2224 O O . ASP A 1 277 ? 4.471 0.595 12.043 1.00 75.44 277 ASP A O 1
ATOM 2228 N N . VAL A 1 278 ? 3.099 -1.126 11.700 1.00 73.75 278 VAL A N 1
ATOM 2229 C CA . VAL A 1 278 ? 3.980 -2.118 12.313 1.00 73.75 278 VAL A CA 1
ATOM 2230 C C . VAL A 1 278 ? 3.714 -3.475 11.692 1.00 73.75 278 VAL A C 1
ATOM 2232 O O . VAL A 1 278 ? 2.571 -3.863 11.440 1.00 73.75 278 VAL A O 1
ATOM 2235 N N . SER A 1 279 ? 4.775 -4.238 11.464 1.00 69.75 279 SER A N 1
ATOM 2236 C CA . SER A 1 279 ? 4.629 -5.606 10.992 1.00 69.75 279 SER A CA 1
ATOM 2237 C C . SER A 1 279 ? 4.359 -6.565 12.157 1.00 69.75 279 SER A C 1
ATOM 2239 O O . SER A 1 279 ? 4.980 -6.508 13.220 1.00 69.75 279 SER A O 1
ATOM 2241 N N . ILE A 1 280 ? 3.446 -7.521 11.947 1.00 69.19 280 ILE A N 1
ATOM 2242 C CA . ILE A 1 280 ? 3.188 -8.624 12.895 1.00 69.19 280 ILE A CA 1
ATOM 2243 C C . ILE A 1 280 ? 4.430 -9.517 13.105 1.00 69.19 280 ILE A C 1
ATOM 2245 O O . ILE A 1 280 ? 4.497 -10.310 14.052 1.00 69.19 280 ILE A O 1
ATOM 2249 N N . ARG A 1 281 ? 5.418 -9.399 12.213 1.00 54.16 281 ARG A N 1
ATOM 2250 C CA . ARG A 1 281 ? 6.745 -10.012 12.288 1.00 54.16 281 ARG A CA 1
ATOM 2251 C C . ARG A 1 281 ? 7.775 -8.877 12.297 1.00 54.16 281 ARG A C 1
ATOM 2253 O O . ARG A 1 281 ? 7.551 -7.891 11.617 1.00 54.16 281 ARG A O 1
ATOM 2260 N N . PRO A 1 282 ? 8.913 -8.982 12.991 1.00 51.50 282 PRO A N 1
ATOM 2261 C CA . PRO A 1 282 ? 10.054 -8.131 12.652 1.00 51.50 282 PRO A CA 1
ATOM 2262 C C . PRO A 1 282 ? 10.306 -8.264 11.136 1.00 51.50 282 PRO A C 1
ATOM 2264 O O . PRO A 1 282 ? 10.379 -9.408 10.670 1.00 51.50 282 PRO A O 1
ATOM 2267 N N . GLY A 1 283 ? 10.341 -7.159 10.372 1.00 48.59 283 GLY A N 1
ATOM 2268 C CA . GLY A 1 283 ? 10.750 -7.189 8.953 1.00 48.59 283 GLY A CA 1
ATOM 2269 C C . GLY A 1 283 ? 12.023 -8.019 8.842 1.00 48.59 283 GLY A C 1
ATOM 2270 O O . GLY A 1 283 ? 12.856 -7.871 9.727 1.00 48.59 283 GLY A O 1
ATOM 2271 N N . CYS A 1 284 ? 12.072 -8.990 7.920 1.00 39.56 284 CYS A N 1
ATOM 2272 C CA . CYS A 1 284 ? 12.873 -10.226 7.948 1.00 39.56 284 CYS A CA 1
ATOM 2273 C C . CYS A 1 284 ? 14.028 -10.266 8.967 1.00 39.56 284 CYS A C 1
ATOM 2275 O O . CYS A 1 284 ? 15.192 -10.356 8.604 1.00 39.56 284 CYS A O 1
ATOM 2277 N N . ASP A 1 285 ? 13.691 -10.324 10.256 1.00 39.88 285 ASP A N 1
ATOM 2278 C CA . ASP A 1 285 ? 14.645 -10.468 11.349 1.00 39.88 285 ASP A CA 1
ATOM 2279 C C . ASP A 1 285 ? 14.330 -11.794 12.037 1.00 39.88 285 ASP A C 1
ATOM 2281 O O . ASP A 1 285 ? 13.655 -11.918 13.059 1.00 39.88 285 ASP A O 1
ATOM 2285 N N . HIS A 1 286 ? 14.816 -12.820 11.347 1.00 40.16 286 HIS A N 1
ATOM 2286 C CA . HIS A 1 286 ? 15.398 -14.027 11.902 1.00 40.16 286 HIS A CA 1
ATOM 2287 C C . HIS A 1 286 ? 14.570 -14.820 12.932 1.00 40.16 286 HIS A C 1
ATOM 2289 O O . HIS A 1 286 ? 14.660 -14.649 14.146 1.00 40.16 286 HIS A O 1
ATOM 2295 N N . LEU A 1 287 ? 14.031 -15.942 12.445 1.00 41.31 287 LEU A N 1
ATOM 2296 C CA . LEU A 1 287 ? 13.925 -17.197 13.212 1.00 41.31 287 LEU A CA 1
ATOM 2297 C C . LEU A 1 287 ? 15.291 -17.722 13.732 1.00 41.31 287 LEU A C 1
ATOM 2299 O O . LEU A 1 287 ? 15.333 -18.768 14.377 1.00 41.31 287 LEU A O 1
ATOM 2303 N N . TRP A 1 288 ? 16.398 -17.022 13.457 1.00 43.44 288 TRP A N 1
ATOM 2304 C CA . TRP A 1 288 ? 17.775 -17.458 13.700 1.00 43.44 288 TRP A CA 1
ATOM 2305 C C . TRP A 1 288 ? 18.484 -16.740 14.851 1.00 43.44 288 TRP A C 1
ATOM 2307 O O . TRP A 1 288 ? 19.514 -17.231 15.305 1.00 43.44 288 TRP A O 1
ATOM 2317 N N . THR A 1 289 ? 17.946 -15.636 15.381 1.00 44.69 289 THR A N 1
ATOM 2318 C CA . THR A 1 289 ? 18.452 -15.059 16.634 1.00 44.69 289 THR A CA 1
ATOM 2319 C C . THR A 1 289 ? 17.578 -15.538 17.779 1.00 44.69 289 THR A C 1
ATOM 2321 O O . THR A 1 289 ? 16.530 -14.973 18.086 1.00 44.69 289 THR A O 1
ATOM 2324 N N . PHE A 1 290 ? 18.004 -16.625 18.403 1.00 59.84 290 PHE A N 1
ATOM 2325 C CA . PHE A 1 290 ? 17.397 -17.168 19.605 1.00 59.84 290 PHE A CA 1
ATOM 2326 C C . PHE A 1 290 ? 18.445 -17.195 20.706 1.00 59.84 290 PHE A C 1
ATOM 2328 O O . PHE A 1 290 ? 19.636 -17.385 20.464 1.00 59.84 290 PHE A O 1
ATOM 2335 N N . TRP A 1 291 ? 17.994 -17.019 21.940 1.00 70.94 291 TRP A N 1
ATOM 2336 C CA . TRP A 1 291 ? 18.818 -17.382 23.075 1.00 70.94 291 TRP A CA 1
ATOM 2337 C C . TRP A 1 291 ? 18.780 -18.905 23.219 1.00 70.94 291 TRP A C 1
ATOM 2339 O O . TRP A 1 291 ? 17.697 -19.487 23.304 1.00 70.94 291 TRP A O 1
ATOM 2349 N N . ALA A 1 292 ? 19.947 -19.546 23.232 1.00 73.44 292 ALA A N 1
ATOM 2350 C CA . ALA A 1 292 ? 20.087 -20.9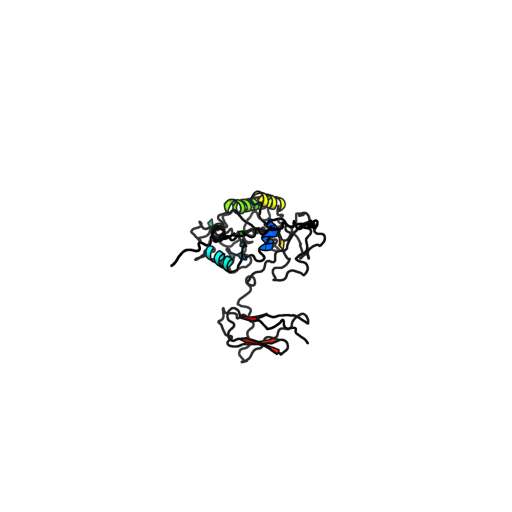50 23.587 1.00 73.44 292 ALA A CA 1
ATOM 2351 C C . ALA A 1 292 ? 21.036 -21.095 24.782 1.00 73.44 292 ALA A C 1
ATOM 2353 O O . ALA A 1 292 ? 22.060 -20.408 24.843 1.00 73.44 292 ALA A O 1
ATOM 2354 N N . PRO A 1 293 ? 20.709 -21.983 25.728 1.00 72.06 293 PRO A N 1
ATOM 2355 C CA . PRO A 1 293 ? 21.613 -22.331 26.809 1.00 72.06 293 PRO A CA 1
ATOM 2356 C C . PRO A 1 293 ? 22.813 -23.141 26.296 1.00 72.06 293 PRO A C 1
ATOM 2358 O O . PRO A 1 293 ? 22.770 -23.718 25.209 1.00 72.06 293 PRO A O 1
ATOM 2361 N N . ARG A 1 294 ? 23.883 -23.209 27.096 1.00 68.56 294 ARG A N 1
ATOM 2362 C CA . ARG A 1 294 ? 24.983 -24.161 26.870 1.00 68.56 294 ARG A CA 1
ATOM 2363 C C . ARG A 1 294 ? 24.511 -25.573 27.238 1.00 68.56 294 ARG A C 1
ATOM 2365 O O . ARG A 1 294 ? 23.664 -25.714 28.112 1.00 68.56 294 ARG A O 1
ATOM 2372 N N . GLU A 1 295 ? 25.062 -26.598 26.590 1.00 62.66 295 GLU A N 1
ATOM 2373 C CA . GLU A 1 295 ? 24.600 -27.999 26.693 1.00 62.66 295 GLU A CA 1
ATOM 2374 C C . GLU A 1 295 ? 24.790 -28.657 28.078 1.00 62.66 295 GLU A C 1
ATOM 2376 O O . GLU A 1 295 ? 24.389 -29.800 28.267 1.00 6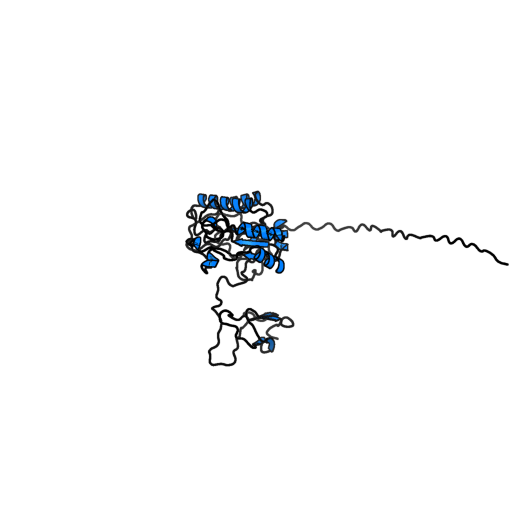2.66 295 GLU A O 1
ATOM 2381 N N . GLU A 1 296 ? 25.391 -27.960 29.045 1.00 65.56 296 GLU A N 1
ATOM 2382 C CA . GLU A 1 296 ? 25.862 -28.537 30.312 1.00 65.56 296 GLU A CA 1
ATOM 2383 C C . GLU A 1 296 ? 24.900 -28.345 31.505 1.00 65.56 296 GLU A C 1
ATOM 2385 O O . GLU A 1 296 ? 25.153 -28.919 32.562 1.00 65.56 296 GLU A O 1
ATOM 2390 N N . ASP A 1 297 ? 23.792 -27.601 31.354 1.00 63.47 297 ASP A N 1
ATOM 2391 C CA . ASP A 1 297 ? 22.829 -27.353 32.444 1.00 63.47 297 ASP A CA 1
ATOM 2392 C C . ASP A 1 297 ? 21.433 -27.951 32.149 1.00 63.47 297 ASP A C 1
ATOM 2394 O O . ASP A 1 297 ? 20.930 -27.858 31.032 1.00 63.47 297 ASP A O 1
ATOM 2398 N N . ASP A 1 298 ? 20.764 -28.510 33.167 1.00 61.47 298 ASP A N 1
ATOM 2399 C CA . ASP A 1 298 ? 19.400 -29.072 33.056 1.00 61.47 298 ASP A CA 1
ATOM 2400 C C . ASP A 1 298 ? 18.281 -28.038 33.322 1.00 61.47 298 ASP A C 1
ATOM 2402 O O . ASP A 1 298 ? 17.103 -28.279 33.028 1.00 61.47 298 ASP A O 1
ATOM 2406 N N . GLU A 1 299 ? 18.629 -26.878 33.891 1.00 67.56 299 GLU A N 1
ATOM 2407 C CA . GLU A 1 299 ? 17.700 -25.796 34.221 1.00 67.56 299 GLU A CA 1
ATOM 2408 C C . GLU A 1 299 ? 18.254 -24.438 33.796 1.00 67.56 299 GLU A C 1
ATOM 2410 O O . GLU A 1 299 ? 19.408 -24.091 34.040 1.00 67.56 299 GLU A O 1
ATOM 2415 N N . HIS A 1 300 ? 17.398 -23.633 33.169 1.00 80.00 300 HIS A N 1
ATOM 2416 C CA . HIS A 1 300 ? 17.805 -22.382 32.548 1.00 80.00 300 HIS A CA 1
ATOM 2417 C C . HIS A 1 300 ? 16.849 -21.251 32.903 1.00 80.00 300 HIS A C 1
ATOM 2419 O O . HIS A 1 300 ? 15.628 -21.413 32.866 1.00 80.00 300 HIS A O 1
ATOM 2425 N N . CYS A 1 301 ? 17.404 -20.078 33.205 1.00 81.50 301 CYS A N 1
ATOM 2426 C CA . CYS A 1 301 ? 16.633 -18.901 33.579 1.00 81.50 301 CYS A CA 1
ATOM 2427 C C . CYS A 1 301 ? 17.054 -17.692 32.741 1.00 81.50 301 CYS A C 1
ATOM 2429 O O . CYS A 1 301 ? 18.224 -17.313 32.715 1.00 81.50 301 CYS A O 1
ATOM 2431 N N . LEU A 1 302 ? 16.071 -17.058 32.105 1.00 80.25 302 LEU A N 1
ATOM 2432 C CA . LEU A 1 302 ? 16.211 -15.743 31.492 1.00 80.25 302 LEU A CA 1
ATOM 2433 C C . LEU A 1 302 ? 15.739 -14.684 32.485 1.00 80.25 302 LEU A C 1
ATOM 2435 O O . LEU A 1 302 ? 14.599 -14.722 32.947 1.00 80.25 302 LEU A O 1
ATOM 2439 N N . LYS A 1 303 ? 16.613 -13.725 32.801 1.00 82.25 303 LYS A N 1
ATOM 2440 C CA . LYS A 1 303 ? 16.289 -12.589 33.669 1.00 82.25 303 LYS A CA 1
ATOM 2441 C C . LYS A 1 303 ? 16.295 -11.313 32.843 1.00 82.25 303 LYS A C 1
ATOM 2443 O O . LYS A 1 303 ? 17.305 -10.977 32.235 1.00 82.25 303 LYS A O 1
ATOM 2448 N N . SER A 1 304 ? 15.171 -10.606 32.850 1.00 75.44 304 SER A N 1
ATOM 2449 C CA . SER A 1 304 ? 15.043 -9.274 32.265 1.00 75.44 304 SER A CA 1
ATOM 2450 C C . SER A 1 304 ? 14.779 -8.269 33.379 1.00 75.44 304 SER A C 1
ATOM 2452 O O . SER A 1 304 ? 14.021 -8.558 34.305 1.00 75.44 304 SER A O 1
ATOM 2454 N N . LYS A 1 305 ? 15.424 -7.104 33.305 1.00 77.38 305 LYS A N 1
ATOM 2455 C CA . LYS A 1 305 ? 15.206 -5.991 34.230 1.00 77.38 305 LYS A CA 1
ATOM 2456 C C . LYS A 1 305 ? 14.455 -4.896 33.480 1.00 77.38 305 LYS A C 1
ATOM 2458 O O . LYS A 1 305 ? 14.894 -4.483 32.410 1.00 77.38 305 LYS A O 1
ATOM 2463 N N . ALA A 1 306 ? 13.329 -4.445 34.028 1.00 69.56 306 ALA A N 1
ATOM 2464 C CA . ALA A 1 306 ? 12.578 -3.336 33.451 1.00 69.56 306 ALA A CA 1
ATOM 2465 C C . ALA A 1 306 ? 13.428 -2.053 33.455 1.00 69.56 306 ALA A C 1
ATOM 2467 O O . ALA A 1 306 ? 14.172 -1.802 34.404 1.00 69.56 306 ALA A O 1
ATOM 2468 N N . ALA A 1 307 ? 13.311 -1.252 32.393 1.00 65.44 307 ALA A N 1
ATOM 2469 C CA . ALA A 1 307 ? 14.050 0.004 32.249 1.00 65.44 307 ALA A CA 1
ATOM 2470 C C . ALA A 1 307 ? 13.586 1.089 33.239 1.00 65.44 307 ALA A C 1
ATOM 2472 O O . ALA A 1 307 ? 14.386 1.929 33.636 1.00 65.44 307 ALA A O 1
ATOM 2473 N N . ASN A 1 308 ? 12.320 1.028 33.667 1.00 63.66 308 ASN A N 1
ATOM 2474 C CA . ASN A 1 308 ? 11.707 1.970 34.600 1.00 63.66 308 ASN A CA 1
ATOM 2475 C C . ASN A 1 308 ? 11.192 1.229 35.840 1.00 63.66 308 ASN A C 1
ATOM 2477 O O . ASN A 1 308 ? 10.612 0.143 35.726 1.00 63.66 308 ASN A O 1
ATOM 2481 N N . GLU A 1 309 ? 11.356 1.837 37.013 1.00 64.75 309 GLU A N 1
ATOM 2482 C CA . GLU A 1 309 ? 10.703 1.378 38.242 1.00 64.75 309 GLU A CA 1
ATOM 2483 C C . GLU A 1 309 ? 9.172 1.518 38.097 1.00 64.75 309 GLU A C 1
ATOM 2485 O O . GLU A 1 309 ? 8.677 2.532 37.604 1.00 64.75 309 GLU A O 1
ATOM 2490 N N . GLY A 1 310 ? 8.412 0.480 38.474 1.00 67.31 310 GLY A N 1
ATOM 2491 C CA . GLY A 1 310 ? 6.940 0.503 38.467 1.00 67.31 310 GLY A CA 1
ATOM 2492 C C . GLY A 1 310 ? 6.227 0.067 37.173 1.00 67.31 310 GLY A C 1
ATOM 2493 O O . GLY A 1 310 ? 5.035 0.343 37.023 1.00 67.31 310 GLY A O 1
ATOM 2494 N N . LEU A 1 311 ? 6.900 -0.624 36.240 1.00 75.50 311 LEU A N 1
ATOM 2495 C CA . LEU A 1 311 ? 6.273 -1.147 35.013 1.00 75.50 311 LEU A CA 1
ATOM 2496 C C . LEU A 1 311 ? 5.106 -2.104 35.325 1.00 75.50 311 LEU A C 1
ATOM 2498 O O . LEU A 1 311 ? 5.318 -3.186 35.865 1.00 75.50 311 LEU A O 1
ATOM 2502 N N . ARG A 1 312 ? 3.883 -1.746 34.919 1.00 79.00 312 ARG A N 1
ATOM 2503 C CA . ARG A 1 312 ? 2.700 -2.611 35.054 1.00 79.00 312 ARG A CA 1
ATOM 2504 C C . ARG A 1 312 ? 2.525 -3.504 33.835 1.00 79.00 312 ARG A C 1
ATOM 2506 O O . ARG A 1 312 ? 2.442 -3.006 32.718 1.00 79.00 312 ARG A O 1
ATOM 2513 N N . PHE A 1 313 ? 2.382 -4.807 34.057 1.00 81.69 313 PHE A N 1
ATOM 2514 C CA . PHE A 1 313 ? 2.049 -5.763 33.001 1.00 81.69 313 PHE A CA 1
ATOM 2515 C C . PHE A 1 313 ? 1.110 -6.857 33.517 1.00 81.69 313 PHE A C 1
ATOM 2517 O O . PHE A 1 313 ? 1.071 -7.177 34.705 1.00 81.69 313 PHE A O 1
ATOM 2524 N N . ASN A 1 314 ? 0.323 -7.428 32.610 1.00 87.50 314 ASN A N 1
ATOM 2525 C CA . ASN A 1 314 ? -0.593 -8.536 32.889 1.00 87.50 314 ASN A CA 1
ATOM 2526 C C . ASN A 1 314 ? -0.494 -9.658 31.843 1.00 87.50 314 ASN A C 1
ATOM 2528 O O . ASN A 1 314 ? -1.264 -10.614 31.905 1.00 87.50 314 ASN A O 1
ATOM 2532 N N . VAL A 1 315 ? 0.438 -9.563 30.890 1.00 88.00 315 VAL A N 1
ATOM 2533 C CA . VAL A 1 315 ? 0.684 -10.597 29.883 1.00 88.00 315 VAL A CA 1
ATOM 2534 C C . VAL A 1 315 ? 2.181 -10.836 29.735 1.00 88.00 315 VAL A C 1
ATOM 2536 O O . VAL A 1 315 ? 2.956 -9.892 29.619 1.00 88.00 315 VAL A O 1
ATOM 2539 N N . VAL A 1 316 ? 2.578 -12.108 29.703 1.00 86.75 316 VAL A N 1
ATOM 2540 C CA . VAL A 1 316 ? 3.938 -12.538 29.351 1.00 86.75 316 VAL A CA 1
ATOM 2541 C C . VAL A 1 316 ? 3.875 -13.398 28.096 1.00 86.75 316 VAL A C 1
ATOM 2543 O O . VAL A 1 316 ? 3.125 -14.376 28.046 1.00 86.75 316 VAL A O 1
ATOM 2546 N N . ARG A 1 317 ? 4.664 -13.030 27.080 1.00 86.94 317 ARG A N 1
ATOM 2547 C CA . ARG A 1 317 ? 4.793 -13.768 25.818 1.00 86.94 317 ARG A CA 1
ATOM 2548 C C . ARG A 1 317 ? 6.110 -14.532 25.783 1.00 86.94 317 ARG A C 1
ATOM 2550 O O . ARG A 1 317 ? 7.166 -13.942 25.974 1.00 86.94 317 ARG A O 1
ATOM 2557 N N . ILE A 1 318 ? 6.037 -15.820 25.463 1.00 84.88 318 ILE A N 1
ATOM 2558 C CA . ILE A 1 318 ? 7.193 -16.688 25.211 1.00 84.88 318 ILE A CA 1
ATOM 2559 C C . ILE A 1 318 ? 7.032 -17.284 23.808 1.00 84.88 318 ILE A C 1
ATOM 2561 O O . ILE A 1 318 ? 5.913 -17.598 23.399 1.00 84.88 318 ILE A O 1
ATOM 2565 N N . GLN A 1 319 ? 8.123 -17.417 23.060 1.00 74.62 319 GLN A N 1
ATOM 2566 C CA . GLN A 1 319 ? 8.134 -17.953 21.698 1.00 74.62 319 GLN A CA 1
ATOM 2567 C C . GLN A 1 319 ? 9.404 -18.784 21.482 1.00 74.62 319 GLN A C 1
ATOM 2569 O O . GLN A 1 319 ? 10.487 -18.350 21.867 1.00 74.62 319 GLN A O 1
ATOM 2574 N N . GLU A 1 320 ? 9.268 -19.974 20.891 1.00 64.31 320 GLU A N 1
ATOM 2575 C CA . GLU A 1 320 ? 10.405 -20.809 20.485 1.00 64.31 320 GLU A CA 1
ATOM 2576 C C . GLU A 1 320 ? 10.791 -20.525 19.027 1.00 64.31 320 GLU A C 1
ATOM 2578 O O . GLU A 1 320 ? 9.938 -20.215 18.190 1.00 64.31 320 GLU A O 1
ATOM 2583 N N . ALA A 1 321 ? 12.073 -20.700 18.696 1.00 64.44 321 ALA A N 1
ATOM 2584 C CA . ALA A 1 321 ? 12.548 -20.748 17.315 1.00 64.44 321 ALA A CA 1
ATOM 2585 C C . ALA A 1 321 ? 12.136 -22.081 16.667 1.00 64.44 321 ALA A C 1
ATOM 2587 O O . ALA A 1 321 ? 12.952 -22.973 16.450 1.00 64.44 321 ALA A O 1
ATOM 2588 N N . ILE A 1 322 ? 10.840 -22.238 16.385 1.00 50.22 322 ILE A N 1
ATOM 2589 C CA . ILE A 1 322 ? 10.237 -23.501 15.925 1.00 50.22 322 ILE A CA 1
ATOM 2590 C C . ILE A 1 322 ? 10.835 -24.056 14.623 1.00 50.22 322 ILE A C 1
ATOM 2592 O O . ILE A 1 322 ? 10.699 -25.251 14.370 1.00 50.22 322 ILE A O 1
ATOM 2596 N N . GLY A 1 323 ? 11.547 -23.235 13.841 1.00 44.56 323 GLY A N 1
ATOM 2597 C CA . GLY A 1 323 ? 12.352 -23.695 12.703 1.00 44.56 323 GLY A CA 1
ATOM 2598 C C . GLY A 1 323 ? 13.454 -24.698 13.085 1.00 44.56 323 GLY A C 1
ATOM 2599 O O . GLY A 1 323 ? 13.915 -25.445 12.232 1.00 44.56 323 GLY A O 1
ATOM 2600 N N . LEU A 1 324 ? 13.828 -24.770 14.370 1.00 48.75 324 LEU A N 1
ATOM 2601 C CA . LEU A 1 324 ? 14.796 -25.713 14.949 1.00 48.75 324 LEU A CA 1
ATOM 2602 C C . LEU A 1 324 ? 14.146 -26.825 15.796 1.00 48.75 324 LEU A C 1
ATOM 2604 O O . LEU A 1 324 ? 14.838 -27.536 16.540 1.00 48.75 324 LEU A O 1
ATOM 2608 N N . GLY A 1 325 ? 12.821 -26.962 15.704 1.00 44.94 325 GLY A N 1
ATOM 2609 C CA . GLY A 1 325 ? 12.011 -27.896 16.483 1.00 44.94 325 GLY A CA 1
ATOM 2610 C C . GLY A 1 325 ? 11.511 -27.323 17.813 1.00 44.94 325 GLY A C 1
ATOM 2611 O O . GLY A 1 325 ? 12.104 -26.416 18.393 1.00 44.94 325 GLY A O 1
ATOM 2612 N N . GLN A 1 326 ? 10.402 -27.874 18.307 1.00 55.59 326 GLN A N 1
ATOM 2613 C CA . GLN A 1 326 ? 9.804 -27.527 19.599 1.00 55.59 326 GLN A CA 1
ATOM 2614 C C . GLN A 1 326 ? 10.480 -28.315 20.732 1.00 55.59 326 GLN A C 1
ATOM 2616 O O . GLN A 1 326 ? 10.589 -29.539 20.654 1.00 55.59 326 GLN A O 1
ATOM 2621 N N . ARG A 1 327 ? 10.928 -27.631 21.790 1.00 75.69 327 ARG A N 1
ATOM 2622 C CA . ARG A 1 327 ? 11.802 -28.203 22.830 1.00 75.69 327 ARG A CA 1
ATOM 2623 C C . ARG A 1 327 ? 11.306 -27.953 24.253 1.00 75.69 327 ARG A C 1
ATOM 2625 O O . ARG A 1 327 ? 11.492 -28.817 25.111 1.00 75.69 327 ARG A O 1
ATOM 2632 N N . ILE A 1 328 ? 10.655 -26.820 24.526 1.00 76.69 328 ILE A N 1
ATOM 2633 C CA . ILE A 1 328 ? 10.176 -26.479 25.873 1.00 76.69 328 ILE A CA 1
ATOM 2634 C C . ILE A 1 328 ? 9.032 -27.422 26.275 1.00 76.69 328 ILE A C 1
ATOM 2636 O O . ILE A 1 328 ? 7.955 -27.420 25.677 1.00 76.69 328 ILE A O 1
ATOM 2640 N N . LYS A 1 329 ? 9.265 -28.215 27.329 1.00 79.06 329 LYS A N 1
ATOM 2641 C CA . LYS A 1 329 ? 8.279 -29.147 27.915 1.00 79.06 329 LYS A CA 1
ATOM 2642 C C . LYS A 1 329 ? 7.553 -28.567 29.130 1.00 79.06 329 LYS A C 1
ATOM 2644 O O . LYS A 1 329 ? 6.416 -28.946 29.404 1.00 79.06 329 LYS A O 1
ATOM 2649 N N . ARG A 1 330 ? 8.223 -27.680 29.870 1.00 84.31 330 ARG A N 1
ATOM 2650 C CA . ARG A 1 330 ? 7.717 -26.982 31.058 1.00 84.31 330 ARG A CA 1
ATOM 2651 C C . ARG A 1 330 ? 8.449 -25.658 31.243 1.00 84.31 330 ARG A C 1
ATOM 2653 O O . ARG A 1 330 ? 9.621 -25.566 30.893 1.00 84.31 330 ARG A O 1
ATOM 2660 N N . HIS A 1 331 ? 7.768 -24.661 31.789 1.00 90.12 331 HIS A N 1
ATOM 2661 C CA . HIS A 1 331 ? 8.345 -23.366 32.129 1.00 90.12 331 HIS A CA 1
ATOM 2662 C C . HIS A 1 331 ? 7.562 -22.690 33.257 1.00 90.12 331 HIS A C 1
ATOM 2664 O O . HIS A 1 331 ? 6.362 -22.916 33.441 1.00 90.12 331 HIS A O 1
ATOM 2670 N N . GLU A 1 332 ? 8.254 -21.826 33.989 1.00 92.44 332 GLU A N 1
ATOM 2671 C CA . GLU A 1 332 ? 7.715 -21.033 35.087 1.00 92.44 332 GLU A CA 1
ATOM 2672 C C . GLU A 1 332 ? 8.078 -19.563 34.876 1.00 92.44 332 GLU A C 1
ATOM 2674 O O . GLU A 1 332 ? 9.128 -19.242 34.320 1.00 92.44 332 GLU A O 1
ATOM 2679 N N . ILE A 1 333 ? 7.187 -18.668 35.289 1.00 89.19 333 ILE A N 1
ATOM 2680 C CA . ILE A 1 333 ? 7.328 -17.224 35.122 1.00 89.19 333 ILE A CA 1
ATOM 2681 C C . ILE A 1 333 ? 7.331 -16.602 36.505 1.00 89.19 333 ILE A C 1
ATOM 2683 O O . ILE A 1 333 ? 6.389 -16.800 37.277 1.00 89.19 333 ILE A O 1
ATOM 2687 N N . TYR A 1 334 ? 8.369 -15.821 36.785 1.00 88.38 334 TYR A N 1
ATOM 2688 C CA . TYR A 1 334 ? 8.548 -15.115 38.045 1.00 88.38 334 TYR A CA 1
ATOM 2689 C C . TYR A 1 334 ? 8.594 -13.603 37.805 1.00 88.38 334 TYR A C 1
ATOM 2691 O O . TYR A 1 334 ? 9.250 -13.147 36.872 1.00 88.38 334 TYR A O 1
ATOM 2699 N N . ALA A 1 335 ? 7.932 -12.836 38.668 1.00 85.69 335 ALA A N 1
ATOM 2700 C CA . ALA A 1 335 ? 8.039 -11.381 38.753 1.00 85.69 335 ALA A CA 1
ATOM 2701 C C . ALA A 1 335 ? 8.484 -11.023 40.178 1.00 85.69 335 ALA A C 1
ATOM 2703 O O . ALA A 1 335 ? 7.841 -11.446 41.137 1.00 85.69 335 ALA A O 1
ATOM 2704 N N . ASP A 1 336 ? 9.613 -10.324 40.326 1.00 82.12 336 ASP A N 1
ATOM 2705 C CA . ASP A 1 336 ? 10.231 -9.992 41.624 1.00 82.12 336 ASP A CA 1
ATOM 2706 C C . ASP A 1 336 ? 10.337 -11.182 42.594 1.00 82.12 336 ASP A C 1
ATOM 2708 O O . ASP A 1 336 ? 10.022 -11.102 43.780 1.00 82.12 336 ASP A O 1
ATOM 2712 N N . GLY A 1 337 ? 10.737 -12.341 42.064 1.00 83.69 337 GLY A N 1
ATOM 2713 C CA . GLY A 1 337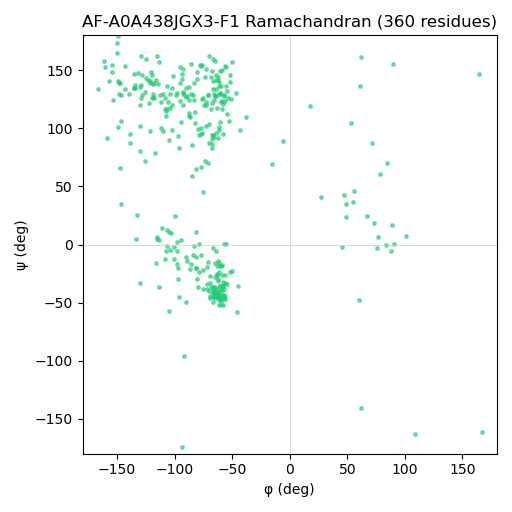 ? 10.875 -13.578 42.839 1.00 83.69 337 GLY A CA 1
ATOM 2714 C C . GLY A 1 337 ? 9.555 -14.278 43.184 1.00 83.69 337 GLY A C 1
ATOM 2715 O O . GLY A 1 337 ? 9.587 -15.380 43.726 1.00 83.69 337 GLY A O 1
ATOM 2716 N N . LYS A 1 338 ? 8.396 -13.708 42.835 1.00 87.31 338 LYS A N 1
ATOM 2717 C CA . LYS A 1 338 ? 7.086 -14.351 43.001 1.00 87.31 338 LYS A CA 1
ATOM 2718 C C . LYS A 1 338 ? 6.700 -15.096 41.734 1.00 87.31 338 LYS A C 1
ATOM 2720 O O . LYS A 1 338 ? 6.755 -14.540 40.642 1.00 87.31 338 LYS A O 1
ATOM 2725 N N . LEU A 1 339 ? 6.281 -16.347 41.880 1.00 89.25 339 LEU A N 1
ATOM 2726 C CA . LEU A 1 339 ? 5.741 -17.134 40.778 1.00 89.25 339 LEU A CA 1
ATOM 2727 C C . LEU A 1 339 ? 4.399 -16.539 40.323 1.00 89.25 339 LEU A C 1
ATOM 2729 O O . LEU A 1 339 ? 3.455 -16.473 41.107 1.00 89.25 339 LEU A O 1
ATOM 2733 N N . VAL A 1 340 ? 4.308 -16.154 39.051 1.00 89.56 340 VAL A N 1
ATOM 2734 C CA . VAL A 1 340 ? 3.111 -15.534 38.458 1.00 89.56 340 VAL A CA 1
ATOM 2735 C C . VAL A 1 340 ? 2.474 -16.374 37.350 1.00 89.56 340 VAL A C 1
ATOM 2737 O O . VAL A 1 340 ? 1.313 -16.162 37.015 1.00 89.56 340 VAL A O 1
ATOM 2740 N N . GLY A 1 341 ? 3.185 -17.364 36.803 1.00 87.62 341 GLY A N 1
ATOM 2741 C CA . GLY A 1 341 ? 2.639 -18.255 35.778 1.00 87.62 341 GLY A CA 1
ATOM 2742 C C . GLY A 1 341 ? 3.421 -19.557 35.639 1.00 87.62 341 GLY A C 1
ATOM 2743 O O . GLY A 1 341 ? 4.616 -19.608 35.921 1.00 87.62 341 GLY A O 1
ATOM 2744 N N . LYS A 1 342 ? 2.746 -20.616 35.185 1.00 91.81 342 LYS A N 1
ATOM 2745 C CA . LYS A 1 342 ? 3.359 -21.892 34.791 1.00 91.81 342 LYS A CA 1
ATOM 2746 C C . LYS A 1 342 ? 2.762 -22.360 33.475 1.00 91.81 342 LYS A C 1
ATOM 2748 O O . LYS A 1 342 ? 1.578 -22.151 33.213 1.00 91.81 342 LYS A O 1
ATOM 2753 N N . GLY A 1 343 ? 3.559 -23.029 32.657 1.00 86.94 343 GLY A N 1
ATOM 2754 C CA . GLY A 1 343 ? 3.088 -23.646 31.426 1.00 86.94 343 GLY A CA 1
ATOM 2755 C C . GLY A 1 343 ? 3.889 -24.882 31.063 1.00 86.94 343 GLY A C 1
ATOM 2756 O O . GLY A 1 343 ? 4.965 -25.131 31.599 1.00 86.94 343 GLY A O 1
ATOM 2757 N N . THR A 1 344 ? 3.343 -25.671 30.145 1.00 87.00 344 THR A N 1
ATOM 2758 C CA . THR A 1 344 ? 4.028 -26.824 29.561 1.00 87.00 344 THR A CA 1
ATOM 2759 C C . THR A 1 344 ? 4.764 -26.383 28.298 1.00 87.00 344 THR A C 1
ATOM 2761 O O . THR A 1 344 ? 5.857 -25.820 28.372 1.00 87.00 344 THR A O 1
ATOM 2764 N N . THR A 1 345 ? 4.136 -26.559 27.143 1.00 72.44 345 THR A N 1
ATOM 2765 C CA . THR A 1 345 ? 4.688 -26.248 25.827 1.00 72.44 345 THR A CA 1
ATOM 2766 C C . THR A 1 345 ? 4.581 -24.768 25.479 1.00 72.44 345 THR A C 1
ATOM 2768 O O . THR A 1 345 ? 3.609 -24.108 25.861 1.00 72.44 345 THR A O 1
ATOM 2771 N N . VAL A 1 346 ? 5.541 -24.266 24.697 1.00 81.25 346 VAL A N 1
ATOM 2772 C CA . VAL A 1 346 ? 5.490 -22.915 24.119 1.00 81.25 346 VAL A CA 1
ATOM 2773 C C . VAL A 1 346 ? 5.155 -22.970 22.627 1.00 81.25 346 VAL A C 1
ATOM 2775 O O . VAL A 1 346 ? 4.147 -22.401 22.213 1.00 81.25 346 VAL A O 1
ATOM 2778 N N . GLY A 1 347 ? 5.947 -23.689 21.829 1.00 59.12 347 GLY A N 1
ATOM 2779 C CA . GLY A 1 347 ? 5.779 -23.770 20.380 1.00 59.12 347 GLY A CA 1
ATOM 2780 C C . GLY A 1 347 ? 5.943 -22.406 19.706 1.00 59.12 347 GLY A C 1
ATOM 2781 O O . GLY A 1 347 ? 6.795 -21.604 20.089 1.00 59.12 347 GLY A O 1
ATOM 2782 N N . HIS A 1 348 ? 5.110 -22.126 18.701 1.00 49.91 348 HIS A N 1
ATOM 2783 C CA . HIS A 1 348 ? 5.186 -20.868 17.954 1.00 49.91 348 HIS A CA 1
ATOM 2784 C C . HIS A 1 348 ? 4.982 -19.637 18.846 1.00 49.91 348 HIS A C 1
ATOM 2786 O O . HIS A 1 348 ? 5.621 -18.613 18.637 1.00 49.91 348 HIS A O 1
ATOM 2792 N N . LYS A 1 349 ? 4.074 -19.711 19.828 1.00 69.19 349 LYS A N 1
ATOM 2793 C CA . LYS A 1 349 ? 3.738 -18.586 20.705 1.00 69.19 349 LYS A CA 1
ATOM 2794 C C . LYS A 1 3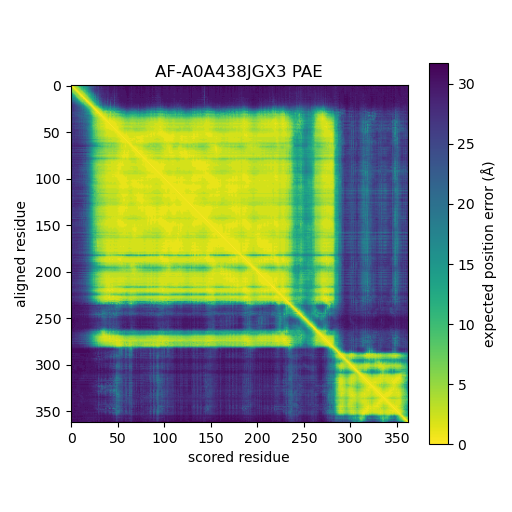49 ? 2.938 -19.067 21.911 1.00 69.19 349 LYS A C 1
ATOM 2796 O O . LYS A 1 349 ? 1.937 -19.763 21.757 1.00 69.19 349 LYS A O 1
ATOM 2801 N N . ARG A 1 350 ? 3.313 -18.611 23.106 1.00 75.31 350 ARG A N 1
ATOM 2802 C CA . ARG A 1 350 ? 2.558 -18.803 24.348 1.00 75.31 350 ARG A CA 1
ATOM 2803 C C . ARG A 1 350 ? 2.343 -17.471 25.046 1.00 75.31 350 ARG A C 1
ATOM 2805 O O . ARG A 1 350 ? 3.296 -16.737 25.287 1.00 75.31 350 ARG A O 1
ATOM 2812 N N . LEU A 1 351 ? 1.091 -17.193 25.396 1.00 84.06 351 LEU A N 1
ATOM 2813 C CA . LEU A 1 351 ? 0.699 -16.040 26.200 1.00 84.06 351 LEU A CA 1
ATOM 2814 C C . LEU A 1 351 ? 0.232 -16.516 27.573 1.00 84.06 351 LEU A C 1
ATOM 2816 O O . LEU A 1 351 ? -0.626 -17.394 27.671 1.00 84.06 351 LEU A O 1
ATOM 2820 N N . HIS A 1 352 ? 0.775 -15.914 28.624 1.00 86.50 352 HIS A N 1
ATOM 2821 C CA . HIS A 1 352 ? 0.301 -16.078 29.995 1.00 86.50 352 HIS A CA 1
ATOM 2822 C C . HIS A 1 352 ? -0.376 -14.800 30.433 1.00 86.50 352 HIS A C 1
ATOM 2824 O O . HIS A 1 352 ? 0.285 -13.769 30.516 1.00 86.50 352 HIS A O 1
ATOM 2830 N N . ARG A 1 353 ? -1.678 -14.866 30.714 1.00 86.31 353 ARG A N 1
ATOM 2831 C CA . ARG A 1 353 ? -2.382 -13.774 31.389 1.00 86.31 353 ARG A CA 1
ATOM 2832 C C . ARG A 1 353 ? -2.160 -13.914 32.890 1.00 86.31 353 ARG A C 1
ATOM 2834 O O . ARG A 1 353 ? -2.447 -14.966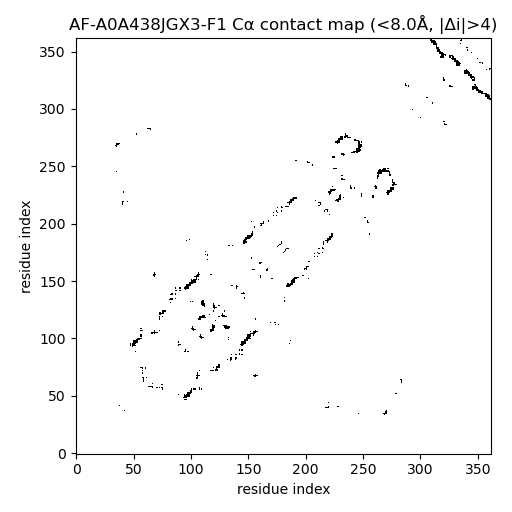 33.455 1.00 86.31 353 ARG A O 1
ATOM 2841 N N . LEU A 1 354 ? -1.652 -12.861 33.511 1.00 83.25 354 LEU A N 1
ATOM 2842 C CA . LEU A 1 354 ? -1.413 -12.768 34.945 1.00 83.25 354 LEU A CA 1
ATOM 2843 C C . LEU A 1 354 ? -2.617 -12.079 35.602 1.00 83.25 354 LEU A C 1
ATOM 2845 O O . LEU A 1 354 ? -3.183 -11.136 35.045 1.00 83.25 354 LEU A O 1
ATOM 2849 N N . GLY A 1 355 ? -3.044 -12.565 36.767 1.00 63.72 355 GLY A N 1
ATOM 2850 C CA . GLY A 1 355 ? -4.177 -11.988 37.491 1.00 63.72 355 GLY A CA 1
ATOM 2851 C C . GLY A 1 355 ? -3.813 -10.647 38.127 1.00 63.72 355 GLY A C 1
ATOM 2852 O O . GLY A 1 355 ? -2.946 -10.625 38.991 1.00 63.72 355 GLY A O 1
ATOM 2853 N N . VAL A 1 356 ? -4.524 -9.579 37.727 1.00 59.53 356 VAL A N 1
ATOM 2854 C CA . VAL A 1 356 ? -4.342 -8.163 38.129 1.00 59.53 356 VAL A CA 1
ATOM 2855 C C . VAL A 1 356 ? -2.951 -7.617 37.744 1.00 59.53 356 VAL A C 1
ATOM 2857 O O . VAL A 1 356 ? -1.947 -8.305 37.861 1.00 59.53 356 VAL A O 1
ATOM 2860 N N . GLY A 1 357 ? -2.873 -6.390 37.210 1.00 56.47 357 GLY A N 1
ATOM 2861 C CA . GLY A 1 357 ? -1.608 -5.820 36.717 1.00 56.47 357 GLY A CA 1
ATOM 2862 C C . GLY A 1 357 ? -0.518 -5.840 37.791 1.00 56.47 357 GLY A C 1
ATOM 2863 O O . GLY A 1 357 ? -0.639 -5.140 38.796 1.00 56.47 357 GLY A O 1
ATOM 2864 N N . PHE A 1 358 ? 0.525 -6.647 37.588 1.00 58.66 358 PHE A N 1
ATOM 2865 C CA . PHE A 1 358 ? 1.621 -6.778 38.542 1.00 58.66 358 PHE A CA 1
ATOM 2866 C C . PHE A 1 358 ? 2.445 -5.490 38.534 1.00 58.66 358 PHE A C 1
ATOM 2868 O O . PHE A 1 358 ? 2.851 -5.024 37.471 1.00 58.66 358 PHE A O 1
ATOM 2875 N N . MET A 1 359 ? 2.678 -4.921 39.719 1.00 53.28 359 MET A N 1
ATOM 2876 C CA . MET A 1 359 ? 3.653 -3.854 39.936 1.00 53.28 359 MET A CA 1
ATOM 2877 C C . MET A 1 359 ? 4.902 -4.451 40.580 1.00 53.28 359 MET A C 1
ATOM 2879 O O . MET A 1 359 ? 4.792 -5.008 41.675 1.00 53.28 359 MET A O 1
ATOM 2883 N N . PRO A 1 360 ? 6.068 -4.341 39.930 1.00 50.16 360 PRO A N 1
ATOM 2884 C CA . PRO A 1 360 ? 7.334 -4.614 40.573 1.00 50.16 360 PRO A CA 1
ATOM 2885 C C . PRO A 1 360 ? 7.599 -3.584 41.683 1.00 50.16 360 PRO A C 1
ATOM 2887 O O . PRO A 1 360 ? 7.493 -2.385 41.423 1.00 50.16 360 PRO A O 1
ATOM 2890 N N . GLY A 1 361 ? 7.935 -4.040 42.892 1.00 52.44 361 GLY A N 1
ATOM 2891 C CA . GLY A 1 361 ? 8.331 -3.185 44.025 1.00 52.44 361 GLY A CA 1
ATOM 2892 C C . GLY A 1 361 ? 7.213 -2.579 44.894 1.00 52.44 361 GLY A C 1
ATOM 2893 O O . GLY A 1 361 ? 7.060 -1.359 44.936 1.00 52.44 361 GLY A O 1
ATOM 2894 N N . VAL A 1 362 ? 6.513 -3.411 45.676 1.00 42.31 362 VAL A N 1
ATOM 2895 C CA . VAL A 1 362 ? 5.986 -2.994 46.997 1.00 42.31 362 VAL A CA 1
ATOM 2896 C C . VAL A 1 362 ? 6.693 -3.785 48.080 1.00 42.31 362 VAL A C 1
ATOM 2898 O O . VAL A 1 362 ? 6.710 -5.034 47.950 1.00 42.31 362 VAL A O 1
#

Foldseek 3Di:
DDDDDDDPPPPPPPPPPPPPPPPVPPDPDDDDDDDDDADPLLVVVVVQVDAAEAEDDLCVQVVDLADQLPRQLASPADPDDQLLVVLVVCVVVSGQEYEYACDDLSREGQALAPLDPSYLLRYPHVDSPGHNLQNNLVSCVVVNRAYAYEYELHHNNDPCFLVAPVSLVSSLSVLCCNLAVSHRHAEYAYEPDDDPPGHDYWHPVVVSVVSNCVSPVSHAYEYCLGDNEHAQQDQPPDRDPQQQAAAASDPPDGDPPDPHRDRHDNPHNHRYHYDHHYDPDDSSDDLPDDDDDDPPDPDDDDDDDDPDAWDWDFKDKDAHSCVVPWDFQKDWDDALNHTFDIDGTAYGMDMDGGPDTDTRDD

Radius of gyration: 29.35 Å; Cα contacts (8 Å, |Δi|>4): 564; chains: 1; bounding box: 118×54×67 Å

Solvent-accessible surface area (backbone atoms only — not comparable to full-atom values): 21989 Å² total; per-residue (Å²): 133,87,84,83,86,83,82,83,80,81,80,79,80,77,75,78,77,74,76,77,77,78,75,76,73,82,74,76,79,78,77,84,83,74,79,48,67,71,50,73,51,50,48,58,54,59,73,48,81,48,68,44,80,43,87,59,57,62,33,74,71,66,81,40,91,75,45,75,29,74,74,62,44,66,65,40,54,75,91,76,83,52,43,49,61,56,38,50,53,32,54,78,69,66,34,48,36,39,31,35,34,44,20,45,49,26,40,51,26,39,34,68,53,94,87,50,71,58,17,29,49,53,10,64,30,72,75,23,70,38,40,56,57,60,45,37,49,57,34,22,57,78,69,73,29,42,37,24,40,25,50,41,71,41,45,53,42,53,88,39,58,52,40,44,69,62,31,46,55,51,49,49,51,53,49,47,49,57,49,62,77,64,46,82,49,45,32,41,38,39,55,73,72,71,64,96,86,56,70,69,69,56,74,59,55,72,61,50,52,51,51,48,44,72,63,34,78,65,39,39,37,36,18,60,74,28,84,43,26,16,50,43,62,60,69,63,93,65,73,55,100,33,49,92,31,34,25,65,62,67,79,82,70,76,60,99,74,78,87,66,62,63,63,34,32,93,82,21,74,36,47,35,53,53,44,81,56,61,67,100,51,68,78,92,62,53,82,75,78,68,93,74,81,69,96,87,60,97,75,86,85,90,87,84,78,75,94,54,93,59,60,69,47,40,69,49,80,46,64,48,51,48,94,77,53,78,76,58,66,61,50,75,39,68,57,93,86,39,82,63,48,76,50,45,69,38,44,77,60,33,78,44,79,38,89,65,71,44,59,56,86,128

Sequence (362 aa):
MDKFWYFWCMIILLESFKLVDSNRELVITPPLPILPLPKSSQLKWQERELIMFLHFGVNTFTDSEWGTGHESPAIFNPTGLNASQWVEVAVEAGISLMILTAKHHDGFCLWPSKYTDHSVVSSPWRNGHGDVVRDLVTAAEARGVDVGLYLSPWDRHDRRYGKEKQYNEYYLAQLQELLHEYGNVREIWFDGAKGANAPNMSYYFGDWFAMVRELQTSINIFSDAGPDVRWVGNEKDSPGAHAGQPSTGHHCPLEMQAFISTPGDPKGTDWLPPECDVSIRPGCDHLWTFWAPREEDDEHCLKSKAANEGLRFNVVRIQEAIGLGQRIKRHEIYADGKLVGKGTTVGHKRLHRLGVGFMPGV

Mean predicted aligned error: 15.17 Å

Secondary structure (DSSP, 8-state):
--------------------------PPPPPPPPSSPPPHHHHHHHTT---EEE--STHHHHT-SS--S---GGG---SS--HHHHHHHHHHTT--EEEEEEE-TT--BSS--TT-SSBGGGSSGGGGT--HHHHHHHHHHTTT-EEEEEE-S--SS-TTTT-HHHHHHHHHHHHHHHHHHS--EEEEEE-----TTSPP----HHHHHHHHHHH-TT-EEEETT-SSEEE-S-SSS---TTTTS-B------S-------PPP-TT-SB--PEE----SS-TT--TT------TT-S--------SSTT--EEEEEE---GGG------EEEEETTEEEEEES--TT-EEEEEEEEEPS--

pLDDT: mean 78.79, std 20.85, range [27.84, 98.88]

Nearest PDB structures (foldseek):
  4zrx-assembly1_A  TM=7.087E-01  e=2.933E-29  Bacteroides ovatus ATCC 8483
  3uet-assembly1_B  TM=7.079E-01  e=8.897E-28  Bifidobacterium longum subsp. infantis ATCC 15697 = JCM 1222 = DSM 20088
  3ues-assembly1_A  TM=6.692E-01  e=2.245E-28  Bifidobacterium longum subsp. infantis ATCC 15697 = JCM 1222 = DSM 20088
  3mo4-assembly2_B  TM=6.844E-01  e=5.191E-28  Bifidobacterium longum subsp. infantis ATCC 15697 = JCM 1222 = DSM 20088
  3mo4-assembly1_A  TM=6.316E-01  e=7.230E-27  Bifidobacterium longum subsp. infantis ATCC 15697 = JCM 1222 = DSM 20088

InterPro domains:
  IPR000933 Glycoside hydrolase, family 29 [PTHR10030] (12-283)
  IPR000933 Glycoside hydrolase, family 29 [SM00812] (27-327)
  IPR017853 Glycoside hydrolase superfamily [SSF51445] (33-293)
  IPR057739 Glycoside hydrolase family 29, N-terminal [PF01120] (72-208)